Protein AF-R4I3W2-F1 (afdb_monomer)

Sequence (274 aa):
PGVWEYLRVNLHALVVEELQPAEFLHFKEELVDGVKNGDFTLELDFEPFNAAFPRPTLHKYIGDGVEFLNRHLSAKLFHDKESLLPLLKFLRLHSHEGKTLMLNEKIQNLNSLQHILRKAEEFLGDLKPETPYEDFEARFEEIGLERGWGDNAERVLDMIRLLLDLLEAPDPCTLENFLGRVPMVFNVVILSPHGYFAQDNVLGYPDTGGQVVYILDQVRALETEMLQRIKQQGLNFTPRILILTRLLPDAVGTTCGERLERVDGSEYCDILRV

Foldseek 3Di:
DPDDWDWDADPPVRDIDTDDPVRNVVVVCCVPPNDDPPVPDDDDDCVVVCVVDDDDPDPVCVVVVLLVVLQVLLVVLQVDVVSCVVVVVCQAPDDDPPHRAFFHPVDDDPVLLLVLLVVLLVVLVPDDFAAACVVCQVVCVVSGTHFQQFGGSNSNNVLSVLVNCSSPRGDSVSVCVNVVLRLDAFEAEAEDADAQQADDDGDPPVVHHPVSVVVLVVVLVVLVVNVVSCVGRSHDHHGAYEYEYAQDCPPPPGCSNPQWADRPNDDHYIYGHD

pLDDT: mean 94.46, std 5.23, range [63.47, 98.81]

Organism: Rorippa amphibia (NCBI:txid65951)

InterPro domains:
  IPR000368 Sucrose synthase, first GT-B domain [PF00862] (174-274)
  IPR012820 Sucrose synthase, plant/cyanobacteria [PTHR45839] (1-274)
  IPR056735 Sucrose synthase, N-terminal [PF24861] (1-29)
  IPR056736 Sucrose synthase, EPBD domain [PF24862] (65-151)

Secondary structure (DSSP, 8-state):
-----EEEEETTTTEEEEE-HHHHHHHHHHHHH-S---TTPPP---TGGGTTSPPP-SGGGSS-HHHHHHHHHHHHHHH-GGGGHHHHHHHHH-EETTEE-SB-TT--SHHHHHHHHHHHHHHHHTS-TT-BGGGTHHHHHHHTB-S-S-SBHHHHHHHHHHHHHHHHS--HHHHHHHHHHS---SEEEEE--SS---SSS-TTSTT-SHHHHHHHHHHHHHHHHHHHHHHHTT--PPPEEEEEE---TT-TTSSTT-SEEEPTT-SSEEEEE-

Solvent-accessible surface area (backbone atoms only — not comparable to full-atom values): 15891 Å² total; per-residue (Å²): 133,97,78,86,84,47,72,49,72,42,90,87,78,73,45,78,43,85,42,55,73,67,59,54,49,50,56,56,46,38,72,76,71,42,95,67,95,56,98,78,63,88,79,90,78,65,66,79,81,47,66,90,51,90,77,83,86,56,75,88,42,73,92,39,54,64,63,56,48,32,45,53,49,19,54,49,43,58,77,31,76,72,61,44,50,61,55,55,50,50,40,40,71,32,61,58,96,89,41,67,23,45,26,38,87,78,53,83,48,70,69,54,44,54,53,45,46,53,56,49,46,60,57,45,69,75,50,59,54,80,42,48,40,81,85,50,40,70,65,33,50,74,70,24,38,44,57,42,49,18,34,24,36,46,47,29,42,53,48,45,48,38,52,51,42,51,75,74,63,33,41,39,67,50,50,50,55,45,62,74,58,50,84,75,78,48,74,45,80,45,85,49,59,68,46,55,68,56,95,54,86,26,84,79,43,78,77,21,50,68,68,55,56,49,50,59,54,46,53,46,55,50,50,54,52,40,54,50,52,36,44,53,17,51,44,88,75,80,56,39,36,36,39,37,27,51,51,34,79,84,46,79,84,45,61,30,47,48,51,69,44,76,42,86,91,49,93,46,38,31,40,37,33,92

Mean predicted aligned error: 5.34 Å

Nearest PDB structures (foldseek):
  3s27-assembly1_D  TM=9.930E-01  e=6.716E-44  Arabidopsis thaliana
  3s29-assembly1_B  TM=9.926E-01  e=7.140E-44  Arabidopsis thaliana
  4rbn-assembly1_B  TM=9.577E-01  e=2.777E-28  Nitrosomonas europaea

Structure (mmCIF, N/CA/C/O backbone):
data_AF-R4I3W2-F1
#
_entry.id   AF-R4I3W2-F1
#
loop_
_atom_site.group_PDB
_atom_site.id
_atom_site.type_symbol
_atom_site.label_atom_id
_atom_site.label_alt_id
_atom_site.label_comp_id
_atom_site.label_asym_id
_atom_site.label_entity_id
_atom_site.label_seq_id
_atom_site.pdbx_PDB_ins_code
_atom_site.Cartn_x
_atom_site.Cartn_y
_atom_site.Cartn_z
_atom_site.occupancy
_atom_site.B_iso_or_equiv
_atom_site.auth_seq_id
_atom_site.auth_comp_id
_atom_site.auth_asym_id
_atom_site.auth_atom_id
_atom_site.pdbx_PDB_model_num
ATOM 1 N N . PRO A 1 1 ? 25.596 10.521 -7.389 1.00 89.06 1 PRO A N 1
ATOM 2 C CA . PRO A 1 1 ? 24.610 9.694 -8.129 1.00 89.06 1 PRO A CA 1
ATOM 3 C C . PRO A 1 1 ? 23.364 10.526 -8.450 1.00 89.06 1 PRO A C 1
ATOM 5 O O . PRO A 1 1 ? 22.962 11.298 -7.586 1.00 89.06 1 PRO A O 1
ATOM 8 N N . GLY A 1 2 ? 22.796 10.415 -9.655 1.00 91.56 2 GLY A N 1
ATOM 9 C CA . GLY A 1 2 ? 21.588 11.166 -10.045 1.00 91.56 2 GLY A CA 1
ATOM 10 C C . GLY A 1 2 ? 21.812 12.595 -10.567 1.00 91.56 2 GLY A C 1
ATOM 11 O O . GLY A 1 2 ? 20.838 13.273 -10.863 1.00 91.56 2 GLY A O 1
ATOM 12 N N . VAL A 1 3 ? 23.064 13.039 -10.710 1.00 95.44 3 VAL A N 1
ATOM 13 C CA . VAL A 1 3 ? 23.437 14.302 -11.372 1.00 95.44 3 VAL A CA 1
ATOM 14 C C . VAL A 1 3 ? 24.245 13.943 -12.612 1.00 95.44 3 VAL A C 1
ATOM 16 O O . VAL A 1 3 ? 25.176 13.141 -12.508 1.00 95.44 3 VAL A O 1
ATOM 19 N N . TRP A 1 4 ? 23.865 14.500 -13.759 1.00 96.88 4 TRP A N 1
ATOM 20 C CA . TRP A 1 4 ? 24.463 14.214 -15.060 1.00 96.88 4 TRP A CA 1
ATOM 21 C C . TRP A 1 4 ? 24.787 15.523 -15.769 1.00 96.88 4 TRP A C 1
ATOM 23 O O . TRP A 1 4 ? 23.948 16.417 -15.813 1.00 96.88 4 TRP A O 1
ATOM 33 N N . GLU A 1 5 ? 25.984 15.595 -16.338 1.00 96.81 5 GLU A N 1
ATOM 34 C CA . GLU A 1 5 ? 26.433 16.673 -17.217 1.00 96.81 5 GLU A CA 1
ATOM 35 C C . GLU A 1 5 ? 26.887 16.025 -18.527 1.00 96.81 5 GLU A C 1
ATOM 37 O O . GLU A 1 5 ? 27.593 15.009 -18.510 1.00 96.81 5 GLU A O 1
ATOM 42 N N . TYR A 1 6 ? 26.458 16.578 -19.659 1.00 97.31 6 TYR A N 1
ATOM 43 C CA . TYR A 1 6 ? 26.779 16.052 -20.982 1.00 97.31 6 TYR A CA 1
ATOM 44 C C . TYR A 1 6 ? 27.675 17.050 -21.706 1.00 97.31 6 TYR A C 1
ATOM 46 O O . TYR A 1 6 ? 27.406 18.247 -21.716 1.00 97.31 6 TYR A O 1
ATOM 54 N N . LEU A 1 7 ? 28.770 16.564 -22.288 1.00 96.44 7 LEU A N 1
ATOM 55 C CA . LEU A 1 7 ? 29.802 17.411 -22.882 1.00 96.44 7 LEU A CA 1
ATOM 56 C C . LEU A 1 7 ? 30.220 16.854 -24.243 1.00 96.44 7 LEU A C 1
ATOM 58 O O . LEU A 1 7 ? 30.396 15.643 -24.402 1.00 96.44 7 LEU A O 1
ATOM 62 N N . ARG A 1 8 ? 30.458 17.747 -25.204 1.00 94.44 8 ARG A N 1
ATOM 63 C CA . ARG A 1 8 ? 31.135 17.455 -26.470 1.00 94.44 8 ARG A CA 1
ATOM 64 C C . ARG A 1 8 ? 32.550 18.006 -26.424 1.00 94.44 8 ARG A C 1
ATOM 66 O O . ARG A 1 8 ? 32.755 19.176 -26.123 1.00 94.44 8 ARG A O 1
ATOM 73 N N . VAL A 1 9 ? 33.529 17.169 -26.762 1.00 94.38 9 VAL A N 1
ATOM 74 C CA . VAL A 1 9 ? 34.944 17.564 -26.799 1.00 94.38 9 VAL A CA 1
ATOM 75 C C . VAL A 1 9 ? 35.481 17.418 -28.216 1.00 94.38 9 VAL A C 1
ATOM 77 O O . VAL A 1 9 ? 35.510 16.320 -28.772 1.00 94.38 9 VAL A O 1
ATOM 80 N N . ASN A 1 10 ? 35.946 18.521 -28.803 1.00 91.06 10 ASN A N 1
ATOM 81 C CA . ASN A 1 10 ? 36.638 18.495 -30.087 1.00 91.06 10 ASN A CA 1
ATOM 82 C C . ASN A 1 10 ? 38.129 18.185 -29.882 1.00 91.06 10 ASN A C 1
ATOM 84 O O . ASN A 1 10 ? 38.874 19.005 -29.344 1.00 91.06 10 ASN A O 1
ATOM 88 N N . LEU A 1 11 ? 38.579 17.023 -30.362 1.00 87.00 11 LEU A N 1
ATOM 89 C CA . LEU A 1 11 ? 39.945 16.522 -30.149 1.00 87.00 11 LEU A CA 1
ATOM 90 C C . LEU A 1 11 ? 41.046 17.358 -30.821 1.00 87.00 11 LEU A C 1
ATOM 92 O O . LEU A 1 11 ? 42.183 17.340 -30.360 1.00 87.00 11 LEU A O 1
ATOM 96 N N . HIS A 1 12 ? 40.731 18.079 -31.899 1.00 87.62 12 HIS A N 1
ATOM 97 C CA . HIS A 1 12 ? 41.722 18.837 -32.671 1.00 87.62 12 HIS A CA 1
ATOM 98 C C . HIS A 1 12 ? 41.787 20.301 -32.235 1.00 87.62 12 HIS A C 1
ATOM 100 O O . HIS A 1 12 ? 42.861 20.895 -32.215 1.00 87.62 12 HIS A O 1
ATOM 106 N N . ALA A 1 13 ? 40.634 20.877 -31.888 1.00 87.75 13 ALA A N 1
ATOM 107 C CA . ALA A 1 13 ? 40.519 22.273 -31.479 1.00 87.75 13 ALA A CA 1
ATOM 108 C C . ALA A 1 13 ? 40.616 22.476 -29.955 1.00 87.75 13 ALA A C 1
ATOM 110 O O . ALA A 1 13 ? 40.721 23.616 -29.515 1.00 87.75 13 ALA A O 1
ATOM 111 N N . LEU A 1 14 ? 40.578 21.396 -29.158 1.00 85.38 14 LEU A N 1
ATOM 112 C CA . LEU A 1 14 ? 40.539 21.430 -27.686 1.00 85.38 14 LEU A CA 1
ATOM 113 C C . LEU A 1 14 ? 39.397 22.305 -27.139 1.00 85.38 14 LEU A C 1
ATOM 115 O O . LEU A 1 14 ? 39.548 23.000 -26.136 1.00 85.38 14 LEU A O 1
ATOM 119 N N . VAL A 1 15 ? 38.246 22.264 -27.813 1.00 92.44 15 VAL A N 1
ATOM 120 C CA . VAL A 1 15 ? 37.028 22.978 -27.410 1.00 92.44 15 VAL A CA 1
ATOM 121 C C . VAL A 1 15 ? 36.102 22.012 -26.683 1.00 92.44 15 VAL A C 1
ATOM 123 O O . VAL A 1 15 ? 35.920 20.876 -27.130 1.00 92.44 15 VAL A O 1
ATOM 126 N N . VAL A 1 16 ? 35.530 22.478 -25.574 1.00 92.44 16 VAL A N 1
ATOM 127 C CA . VAL A 1 16 ? 34.529 21.761 -24.781 1.00 92.44 16 VAL A CA 1
ATOM 128 C C . VAL A 1 16 ? 33.226 22.545 -24.836 1.00 92.44 16 VAL A C 1
ATOM 130 O O . VAL A 1 16 ? 33.216 23.744 -24.569 1.00 92.44 16 VAL A O 1
ATOM 133 N N . GLU A 1 17 ? 32.145 21.859 -25.179 1.00 94.38 17 GLU A N 1
ATOM 134 C CA . GLU A 1 17 ? 30.794 22.412 -25.238 1.00 94.38 17 GLU A CA 1
ATOM 135 C C . GLU A 1 17 ? 29.886 21.597 -24.321 1.00 94.38 17 GLU A C 1
ATOM 137 O O . GLU A 1 17 ? 29.914 20.365 -24.354 1.00 94.38 17 GLU A O 1
ATOM 142 N N . GLU A 1 18 ? 29.096 22.281 -23.500 1.00 95.75 18 GLU A N 1
ATOM 143 C CA . GLU A 1 18 ? 28.025 21.657 -22.727 1.00 95.75 18 GLU A CA 1
ATOM 144 C C . GLU A 1 18 ? 26.841 21.354 -23.637 1.00 95.75 18 GLU A C 1
ATOM 146 O O . GLU A 1 18 ? 26.458 22.182 -24.462 1.00 95.75 18 GLU A O 1
ATOM 151 N N . LEU A 1 19 ? 26.302 20.147 -23.496 1.00 96.06 19 LEU A N 1
ATOM 152 C CA . LEU A 1 19 ? 25.163 19.661 -24.254 1.00 96.06 19 LEU A CA 1
ATOM 153 C C . LEU A 1 19 ? 23.952 19.508 -23.343 1.00 96.06 19 LEU A C 1
ATOM 155 O O . LEU A 1 19 ? 24.052 19.032 -22.210 1.00 96.06 19 LEU A O 1
ATOM 159 N N . GLN A 1 20 ? 22.783 19.810 -23.891 1.00 96.31 20 GLN A N 1
ATOM 160 C CA . GLN A 1 20 ? 21.524 19.363 -23.318 1.00 96.31 20 GLN A CA 1
ATOM 161 C C . GLN A 1 20 ? 21.371 17.838 -23.473 1.00 96.31 20 GLN A C 1
ATOM 163 O O . GLN A 1 20 ? 21.939 17.245 -24.398 1.00 96.31 20 GLN A O 1
ATOM 168 N N . PRO A 1 21 ? 20.569 17.173 -22.616 1.00 96.38 21 PRO A N 1
ATOM 169 C CA . PRO A 1 21 ? 20.332 15.733 -22.726 1.00 96.38 21 PRO A CA 1
ATOM 170 C C . PRO A 1 21 ? 19.846 15.304 -24.119 1.00 96.38 21 PRO A C 1
ATOM 172 O O . PRO A 1 21 ? 20.326 14.302 -24.645 1.00 96.38 21 PRO A O 1
ATOM 175 N N . ALA A 1 22 ? 18.952 16.085 -24.738 1.00 94.69 22 ALA A N 1
ATOM 176 C CA . ALA A 1 22 ? 18.442 15.826 -26.086 1.00 94.69 22 ALA A CA 1
ATOM 177 C C . ALA A 1 22 ? 19.552 15.877 -27.152 1.00 94.69 22 ALA A C 1
ATOM 179 O O . ALA A 1 22 ? 19.670 14.966 -27.965 1.00 94.69 22 ALA A O 1
ATOM 180 N N . GLU A 1 23 ? 20.438 16.876 -27.097 1.00 93.94 23 GLU A N 1
ATOM 181 C CA . GLU A 1 23 ? 21.568 17.012 -28.031 1.00 93.94 23 GLU A CA 1
ATOM 182 C C . GLU A 1 23 ? 22.568 15.855 -27.890 1.00 93.94 23 GLU A C 1
ATOM 184 O O . GLU A 1 23 ? 23.098 15.340 -28.877 1.00 93.94 23 GLU A O 1
ATOM 189 N N . PHE A 1 24 ? 22.813 15.409 -26.656 1.00 95.75 24 PHE A N 1
ATOM 190 C CA . PHE A 1 24 ? 23.660 14.249 -26.395 1.00 95.75 24 PHE A CA 1
ATOM 191 C C . PHE A 1 24 ? 23.048 12.943 -26.924 1.00 95.75 24 PHE A C 1
ATOM 193 O O . PHE A 1 24 ? 23.771 12.094 -27.454 1.00 95.75 24 PHE A O 1
ATOM 200 N N . LEU A 1 25 ? 21.731 12.761 -26.785 1.00 94.56 25 LEU A N 1
ATOM 201 C CA . LEU A 1 25 ? 21.024 11.604 -27.340 1.00 94.56 25 LEU A CA 1
ATOM 202 C C . LEU A 1 25 ? 21.020 11.631 -28.869 1.00 94.56 25 LEU A C 1
ATOM 204 O O . LEU A 1 25 ? 21.322 10.606 -29.476 1.00 94.56 25 LEU A O 1
ATOM 208 N N . HIS A 1 26 ? 20.824 12.801 -29.476 1.00 92.25 26 HIS A N 1
ATOM 209 C CA . HIS A 1 26 ? 20.914 12.974 -30.922 1.00 92.25 26 HIS A CA 1
ATOM 210 C C . HIS A 1 26 ? 22.269 12.509 -31.476 1.00 92.25 26 HIS A C 1
ATOM 212 O O . HIS A 1 26 ? 22.340 11.751 -32.441 1.00 92.25 26 HIS A O 1
ATOM 218 N N . PHE A 1 27 ? 23.367 12.852 -30.796 1.00 91.56 27 PHE A N 1
ATOM 219 C CA . PHE A 1 27 ? 24.698 12.371 -31.175 1.00 91.56 27 PHE A CA 1
ATOM 220 C C . PHE A 1 27 ? 24.832 10.834 -31.113 1.00 91.56 27 PHE A C 1
ATOM 222 O O . PHE A 1 27 ? 25.535 10.226 -31.923 1.00 91.56 27 PHE A O 1
ATOM 229 N N . LYS A 1 28 ? 24.161 10.173 -30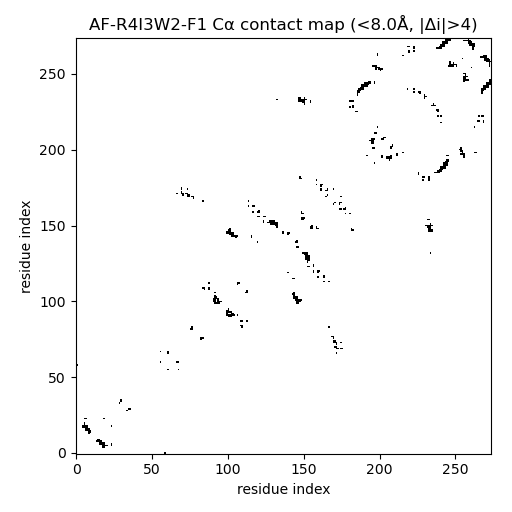.158 1.00 93.69 28 LYS A N 1
ATOM 230 C CA . LYS A 1 28 ? 24.127 8.701 -30.082 1.00 93.69 28 LYS A CA 1
ATOM 231 C C . LYS A 1 28 ? 23.306 8.073 -31.206 1.00 93.69 28 LYS A C 1
ATOM 233 O O . LYS A 1 28 ? 23.659 6.985 -31.657 1.00 93.69 28 LYS A O 1
ATOM 238 N N . GLU A 1 29 ? 22.234 8.727 -31.634 1.00 92.62 29 GLU A N 1
ATOM 239 C CA . GLU A 1 29 ? 21.399 8.284 -32.754 1.00 92.62 29 GLU A CA 1
ATOM 240 C C . GLU A 1 29 ? 22.187 8.340 -34.066 1.00 92.62 29 GLU A C 1
ATOM 242 O O . GLU A 1 29 ? 22.258 7.337 -34.779 1.00 92.62 29 GLU A O 1
ATOM 247 N N . GLU A 1 30 ? 22.879 9.454 -34.329 1.00 91.38 30 GLU A N 1
ATOM 248 C CA . GLU A 1 30 ? 23.729 9.622 -35.517 1.00 91.38 30 GLU A CA 1
ATOM 249 C C . GLU A 1 30 ? 24.798 8.526 -35.644 1.00 91.38 30 GLU A C 1
ATOM 251 O O . GLU A 1 30 ? 25.118 8.088 -36.751 1.00 91.38 30 GLU A O 1
ATOM 256 N N . LEU A 1 31 ? 25.339 8.045 -34.519 1.00 93.00 31 LEU A N 1
ATOM 257 C CA . LEU A 1 31 ? 26.348 6.983 -34.499 1.00 93.00 31 LEU A CA 1
ATOM 258 C C . LEU A 1 31 ? 25.819 5.642 -35.036 1.00 93.00 31 LEU A C 1
ATOM 260 O O . LEU A 1 31 ? 26.589 4.866 -35.603 1.00 93.00 31 LEU A O 1
ATOM 264 N N . VAL A 1 32 ? 24.533 5.347 -34.833 1.00 93.75 32 VAL A N 1
ATOM 265 C CA . VAL A 1 32 ? 23.911 4.070 -35.220 1.00 93.75 32 VAL A CA 1
ATOM 266 C C . VAL A 1 32 ? 23.217 4.185 -36.574 1.00 93.75 32 VAL A C 1
ATOM 268 O O . VAL A 1 32 ? 23.403 3.334 -37.444 1.00 93.75 32 VAL A O 1
ATOM 271 N N . ASP A 1 33 ? 22.417 5.233 -36.747 1.00 89.31 33 ASP A N 1
ATOM 272 C CA . ASP A 1 33 ? 21.504 5.403 -37.876 1.00 89.31 33 ASP A CA 1
ATOM 273 C C . ASP A 1 33 ? 22.056 6.304 -38.990 1.00 89.31 33 ASP A C 1
ATOM 275 O O . ASP A 1 33 ? 21.469 6.360 -40.078 1.00 89.31 33 ASP A O 1
ATOM 279 N N . GLY A 1 34 ? 23.181 6.986 -38.745 1.00 87.12 34 GLY A N 1
ATOM 280 C CA . GLY A 1 34 ? 23.656 8.085 -39.579 1.00 87.12 34 GLY A CA 1
ATOM 281 C C . GLY A 1 34 ? 22.745 9.311 -39.472 1.00 87.12 34 GLY A C 1
ATOM 282 O O . GLY A 1 34 ? 21.907 9.417 -38.581 1.00 87.12 34 GLY A O 1
ATOM 283 N N . VAL A 1 35 ? 22.880 10.247 -40.412 1.00 78.81 35 VAL A N 1
ATOM 284 C CA . VAL A 1 35 ? 22.003 11.424 -40.464 1.00 78.81 35 VAL A CA 1
ATOM 285 C C . VAL A 1 35 ? 20.672 11.021 -41.102 1.00 78.81 35 VAL A C 1
ATOM 287 O O . VAL A 1 35 ? 20.589 10.830 -42.319 1.00 78.81 35 VAL A O 1
ATOM 290 N N . LYS A 1 36 ? 19.622 10.881 -40.291 1.00 63.47 36 LYS A N 1
ATOM 291 C CA . LYS A 1 36 ? 18.238 10.721 -40.757 1.00 63.47 36 LYS A CA 1
ATOM 292 C C . LYS A 1 36 ? 17.444 11.988 -40.442 1.00 63.47 36 LYS A C 1
ATOM 294 O O . LYS A 1 36 ? 17.470 12.467 -39.317 1.00 63.47 36 LYS A O 1
ATOM 299 N N . ASN A 1 37 ? 16.693 12.498 -41.422 1.00 64.44 37 ASN A N 1
ATOM 300 C CA . ASN A 1 37 ? 15.764 13.613 -41.216 1.00 64.44 37 ASN A CA 1
ATOM 301 C C . ASN A 1 37 ? 14.505 13.106 -40.506 1.00 64.44 37 ASN A C 1
ATOM 303 O O . ASN A 1 37 ? 13.591 12.575 -41.141 1.00 64.44 37 ASN A O 1
ATOM 307 N N . GLY A 1 38 ? 14.491 13.259 -39.188 1.00 68.00 38 GLY A N 1
ATOM 308 C CA . GLY A 1 38 ? 13.369 12.955 -38.314 1.00 68.00 38 GLY A CA 1
ATOM 309 C C . GLY A 1 38 ? 12.970 14.171 -37.488 1.00 68.00 38 GLY A C 1
ATOM 310 O O . GLY A 1 38 ? 12.895 14.053 -36.277 1.00 68.00 38 GLY A O 1
ATOM 311 N N . ASP A 1 39 ? 12.700 15.319 -38.119 1.00 76.75 39 ASP A N 1
ATOM 312 C CA . ASP A 1 39 ? 12.444 16.607 -37.435 1.00 76.75 39 ASP A CA 1
ATOM 313 C C . ASP A 1 39 ? 11.322 16.570 -36.369 1.00 76.75 39 ASP A C 1
ATOM 315 O O . ASP A 1 39 ? 11.193 17.494 -35.572 1.00 76.75 39 ASP A O 1
ATOM 319 N N . PHE A 1 40 ? 10.499 15.513 -36.349 1.00 87.56 40 PHE A N 1
ATOM 320 C CA . PHE A 1 40 ? 9.397 15.309 -35.403 1.00 87.56 40 PHE A CA 1
ATOM 321 C C . PHE A 1 40 ? 9.393 13.902 -34.782 1.00 87.56 40 PHE A C 1
ATOM 323 O O . PHE A 1 40 ? 8.328 13.327 -34.538 1.00 87.56 40 PHE A O 1
ATOM 330 N N . THR A 1 41 ? 10.565 13.303 -34.561 1.00 91.50 41 THR A N 1
ATOM 331 C CA . THR A 1 41 ? 10.664 12.095 -33.730 1.00 91.50 41 THR A CA 1
ATOM 332 C C . THR A 1 41 ? 10.172 12.386 -32.314 1.00 91.50 41 THR A C 1
ATOM 334 O O . THR A 1 41 ? 10.400 13.463 -31.771 1.00 91.50 41 THR A O 1
ATOM 337 N N . LEU A 1 42 ? 9.446 11.436 -31.721 1.00 94.56 42 LEU A N 1
ATOM 338 C CA . LEU A 1 42 ? 8.849 11.617 -30.400 1.00 94.56 42 LEU A CA 1
ATOM 339 C C . LEU A 1 42 ? 9.929 11.714 -29.317 1.00 94.56 42 LEU A C 1
ATOM 341 O O . LEU A 1 42 ? 10.649 10.746 -29.081 1.00 94.56 42 LEU A O 1
ATOM 345 N N . GLU A 1 43 ? 9.939 12.827 -28.590 1.00 95.38 43 GLU A N 1
ATOM 346 C CA . GLU A 1 43 ? 10.683 12.975 -27.341 1.00 95.38 43 GLU A CA 1
ATOM 347 C C . GLU A 1 43 ? 9.761 12.734 -26.142 1.00 95.38 43 GLU A C 1
ATOM 349 O O . GLU A 1 43 ? 8.663 13.289 -26.044 1.00 95.38 43 GLU A O 1
ATOM 354 N N . LEU A 1 44 ? 10.204 11.877 -25.223 1.00 96.94 44 LEU A N 1
ATOM 355 C CA . LEU A 1 44 ? 9.487 11.584 -23.987 1.00 96.94 44 LEU A CA 1
ATOM 356 C C . LEU A 1 44 ? 10.095 12.384 -22.835 1.00 96.94 44 LEU A C 1
ATOM 358 O O . LEU A 1 44 ? 11.126 11.995 -22.288 1.00 96.94 44 LEU A O 1
ATOM 362 N N . ASP A 1 45 ? 9.416 13.461 -22.439 1.00 95.69 45 ASP A N 1
ATOM 363 C CA . ASP A 1 45 ? 9.790 14.281 -21.287 1.00 95.69 45 ASP A CA 1
ATOM 364 C C . ASP A 1 45 ? 8.737 14.197 -20.167 1.00 95.69 45 ASP A C 1
ATOM 366 O O . ASP A 1 45 ? 7.605 14.667 -20.293 1.00 95.69 45 ASP A O 1
ATOM 370 N N . PHE A 1 46 ? 9.129 13.590 -19.045 1.00 95.19 46 PHE A N 1
ATOM 371 C CA . PHE A 1 46 ? 8.306 13.475 -17.838 1.00 95.19 46 PHE A CA 1
ATOM 372 C C . PHE A 1 46 ? 8.610 14.557 -16.793 1.00 95.19 46 PHE A C 1
ATOM 374 O O . PHE A 1 46 ? 7.944 14.613 -15.755 1.00 95.19 46 PHE A O 1
ATOM 381 N N . GLU A 1 47 ? 9.612 15.408 -17.007 1.00 93.31 47 GLU A N 1
ATOM 382 C CA . GLU A 1 47 ? 9.986 16.454 -16.065 1.00 93.31 47 GLU A CA 1
ATOM 383 C C . GLU A 1 47 ? 8.845 17.430 -15.731 1.00 93.31 47 GLU A C 1
ATOM 385 O O . GLU A 1 47 ? 8.550 17.572 -14.533 1.00 93.31 47 GLU A O 1
ATOM 390 N N . PRO A 1 48 ? 8.135 18.028 -16.711 1.00 94.38 48 PRO A N 1
ATOM 391 C CA . PRO A 1 48 ? 7.091 19.014 -16.426 1.00 94.38 48 PRO A CA 1
ATOM 392 C C . PRO A 1 48 ? 5.887 18.415 -15.689 1.00 94.38 48 PRO A C 1
ATOM 394 O O . PRO A 1 48 ? 5.242 19.096 -14.891 1.00 94.38 48 PRO A O 1
ATOM 397 N N . PHE A 1 49 ? 5.607 17.124 -15.883 1.00 92.25 49 PHE A N 1
ATOM 398 C CA . PHE A 1 49 ? 4.486 16.432 -15.240 1.00 92.25 49 PHE A CA 1
ATOM 399 C C . PHE A 1 49 ? 4.706 16.188 -13.740 1.00 92.25 49 PHE A C 1
ATOM 401 O O . PHE A 1 49 ? 3.747 15.996 -12.996 1.00 92.25 49 PHE A O 1
ATOM 408 N N . ASN A 1 50 ? 5.958 16.236 -13.279 1.00 89.00 50 ASN A N 1
ATOM 409 C CA . ASN A 1 50 ? 6.330 15.979 -11.888 1.00 89.00 50 ASN A CA 1
ATOM 410 C C . ASN A 1 50 ? 6.598 17.262 -11.080 1.00 89.00 50 ASN A C 1
ATOM 412 O O . ASN A 1 50 ? 6.961 17.178 -9.910 1.00 89.00 50 ASN A O 1
ATOM 416 N N . ALA A 1 51 ? 6.416 18.448 -11.673 1.00 84.81 51 ALA A N 1
ATOM 417 C CA . ALA A 1 51 ? 6.726 19.733 -11.038 1.00 84.81 51 ALA A CA 1
ATOM 418 C C . ALA A 1 51 ? 5.851 20.055 -9.809 1.00 84.81 51 ALA A C 1
ATOM 420 O O . ALA A 1 51 ? 6.234 20.869 -8.970 1.00 84.81 51 ALA A O 1
ATOM 421 N N . ALA A 1 52 ? 4.688 19.408 -9.682 1.00 80.12 52 ALA A N 1
ATOM 422 C CA . ALA A 1 52 ? 3.796 19.571 -8.535 1.00 80.12 52 ALA A CA 1
ATOM 423 C C . ALA A 1 52 ? 4.372 18.997 -7.226 1.00 80.12 52 ALA A C 1
ATOM 425 O O . ALA A 1 52 ? 3.917 19.375 -6.146 1.00 80.12 52 ALA A O 1
ATOM 426 N N . PHE A 1 53 ? 5.363 18.102 -7.312 1.00 78.69 53 PHE A N 1
ATOM 427 C CA . PHE A 1 53 ? 6.008 17.492 -6.155 1.00 78.69 53 PHE A CA 1
ATOM 428 C C . PHE A 1 53 ? 7.441 18.014 -6.011 1.00 78.69 53 PHE A C 1
ATOM 430 O O . PHE A 1 53 ? 8.213 17.967 -6.973 1.00 78.69 53 PHE A O 1
ATOM 437 N N . PRO A 1 54 ? 7.842 18.493 -4.820 1.00 85.81 54 PRO A N 1
ATOM 438 C CA . PRO A 1 54 ? 9.225 18.884 -4.606 1.00 85.81 54 PRO A CA 1
ATOM 439 C C . PRO A 1 54 ? 10.143 17.668 -4.758 1.00 85.81 54 PRO A C 1
ATOM 441 O O . PRO A 1 54 ? 9.823 16.574 -4.294 1.00 85.81 54 PRO A O 1
ATOM 444 N N . ARG A 1 55 ? 11.302 17.857 -5.396 1.00 87.75 55 ARG A N 1
ATOM 445 C CA . ARG A 1 55 ? 12.298 16.795 -5.576 1.00 87.75 55 ARG A CA 1
ATOM 446 C C . ARG A 1 55 ? 13.397 16.910 -4.519 1.00 87.75 55 ARG A C 1
ATOM 448 O O . ARG A 1 55 ? 14.005 17.978 -4.405 1.00 87.75 55 ARG A O 1
ATOM 455 N N . PRO A 1 56 ? 13.689 15.848 -3.751 1.00 91.75 56 PRO A N 1
ATOM 456 C CA . PRO A 1 56 ? 14.819 15.868 -2.839 1.00 91.75 56 PRO A CA 1
ATOM 457 C C . PRO A 1 56 ? 16.139 15.896 -3.619 1.00 91.75 56 PRO A C 1
ATOM 459 O O . PRO A 1 56 ? 16.346 15.108 -4.535 1.00 91.75 56 PRO A O 1
ATOM 462 N N . THR A 1 57 ? 17.060 16.772 -3.218 1.00 91.00 57 THR A N 1
ATOM 463 C CA . THR A 1 57 ? 18.414 16.860 -3.801 1.00 91.00 57 THR A CA 1
ATOM 464 C C . THR A 1 57 ? 19.477 16.157 -2.954 1.00 91.00 57 THR A C 1
ATOM 466 O O . THR A 1 57 ? 20.605 15.955 -3.399 1.00 91.00 57 THR A O 1
ATOM 469 N N . LEU A 1 58 ? 19.139 15.772 -1.719 1.00 92.12 58 LEU A N 1
ATOM 470 C CA . LEU A 1 58 ? 20.061 15.095 -0.810 1.00 92.12 58 LEU A CA 1
ATOM 471 C C . LEU A 1 58 ? 20.067 13.585 -1.061 1.00 92.12 58 LEU A C 1
ATOM 473 O O . LEU A 1 58 ? 19.015 12.950 -1.078 1.00 92.12 58 LEU A O 1
ATOM 477 N N . HIS A 1 59 ? 21.268 13.005 -1.133 1.00 92.56 59 HIS A N 1
ATOM 478 C CA . HIS A 1 59 ? 21.485 11.572 -1.368 1.00 92.56 59 HIS A CA 1
ATOM 479 C C . HIS A 1 59 ? 20.696 10.659 -0.417 1.00 92.56 59 HIS A C 1
ATOM 481 O O . HIS A 1 59 ? 20.228 9.606 -0.830 1.00 92.56 59 HIS A O 1
ATOM 487 N N . LYS A 1 60 ? 20.524 11.067 0.846 1.00 93.12 60 LYS A N 1
ATOM 488 C CA . LYS A 1 60 ? 19.817 10.287 1.875 1.00 93.12 60 LYS A CA 1
ATOM 489 C C . LYS A 1 60 ? 18.332 10.022 1.589 1.00 93.12 60 LYS A C 1
ATOM 491 O O . LYS A 1 60 ? 17.713 9.329 2.368 1.00 93.12 60 LYS A O 1
ATOM 496 N N . TYR A 1 61 ? 17.756 10.635 0.555 1.00 92.75 61 TYR A N 1
ATOM 497 C CA . TYR A 1 61 ? 16.364 10.405 0.163 1.00 92.75 61 TYR A CA 1
ATOM 498 C C . TYR A 1 61 ? 16.234 9.518 -1.083 1.00 92.75 61 TYR A C 1
ATOM 500 O O . TYR A 1 61 ? 15.122 9.257 -1.539 1.00 92.75 61 TYR A O 1
ATOM 508 N N . ILE A 1 62 ? 17.348 9.061 -1.667 1.00 93.44 62 ILE A N 1
ATOM 509 C CA . ILE A 1 62 ? 17.318 8.112 -2.784 1.00 93.44 62 ILE A CA 1
ATOM 510 C C . ILE A 1 62 ? 16.925 6.743 -2.222 1.00 93.44 62 ILE A C 1
ATOM 512 O O . ILE A 1 62 ? 17.711 6.121 -1.520 1.00 93.44 62 ILE A O 1
ATOM 516 N N . GLY A 1 63 ? 15.715 6.283 -2.546 1.00 93.44 63 GLY A N 1
ATOM 517 C CA . GLY A 1 63 ? 15.124 5.061 -1.984 1.00 93.44 63 GLY A CA 1
ATOM 518 C C . GLY A 1 63 ? 14.187 5.316 -0.797 1.00 93.44 63 GLY A C 1
ATOM 519 O O . GLY A 1 63 ? 13.278 4.525 -0.577 1.00 93.44 63 GLY A O 1
ATOM 520 N N . ASP A 1 64 ? 14.310 6.470 -0.134 1.00 93.31 64 ASP A N 1
ATOM 521 C CA . ASP A 1 64 ? 13.550 6.846 1.072 1.00 93.31 64 ASP A CA 1
ATOM 522 C C . ASP A 1 64 ? 12.492 7.933 0.785 1.00 93.31 64 ASP A C 1
ATOM 524 O O . ASP A 1 64 ? 12.297 8.895 1.534 1.00 93.31 64 ASP A O 1
ATOM 528 N N . GLY A 1 65 ? 11.797 7.809 -0.350 1.00 92.25 65 GLY A N 1
ATOM 529 C CA . GLY A 1 65 ? 10.847 8.822 -0.828 1.00 92.25 65 GLY A CA 1
ATOM 530 C C . GLY A 1 65 ? 9.656 9.060 0.108 1.00 92.25 65 GLY A C 1
ATOM 531 O O . GLY A 1 65 ? 9.163 10.186 0.192 1.00 92.25 65 GLY A O 1
ATOM 532 N N . VAL A 1 66 ? 9.223 8.031 0.847 1.00 92.75 66 VAL A N 1
ATOM 533 C CA . VAL A 1 66 ? 8.125 8.141 1.822 1.00 92.75 66 VAL A CA 1
ATOM 534 C C . VAL A 1 66 ? 8.487 9.071 2.980 1.00 92.75 66 VAL A C 1
ATOM 536 O O . VAL A 1 66 ? 7.671 9.902 3.367 1.00 92.75 66 VAL A O 1
ATOM 539 N N . GLU A 1 67 ? 9.734 9.037 3.460 1.00 91.94 67 GLU A N 1
ATOM 540 C CA . GLU A 1 67 ? 10.196 9.913 4.541 1.00 91.94 67 GLU A CA 1
ATOM 541 C C . GLU A 1 67 ? 10.150 11.386 4.105 1.00 91.94 67 GLU A C 1
ATOM 543 O O . GLU A 1 67 ? 9.705 12.269 4.845 1.00 91.94 67 GLU A O 1
ATOM 548 N N . PHE A 1 68 ? 10.583 11.662 2.872 1.00 92.88 68 PHE A N 1
ATOM 549 C CA . PHE A 1 68 ? 10.523 13.004 2.302 1.00 92.88 68 PHE A CA 1
ATOM 550 C C . PHE A 1 68 ? 9.076 13.471 2.096 1.00 92.88 68 PHE A C 1
ATOM 552 O O . PHE A 1 68 ? 8.741 14.610 2.435 1.00 92.88 68 PHE A O 1
ATOM 559 N N . LEU A 1 69 ? 8.208 12.590 1.588 1.00 92.25 69 LEU A N 1
ATOM 560 C CA . LEU A 1 69 ? 6.792 12.888 1.391 1.00 92.25 69 LEU A CA 1
ATOM 561 C C . LEU A 1 69 ? 6.081 13.167 2.720 1.00 92.25 69 LEU A 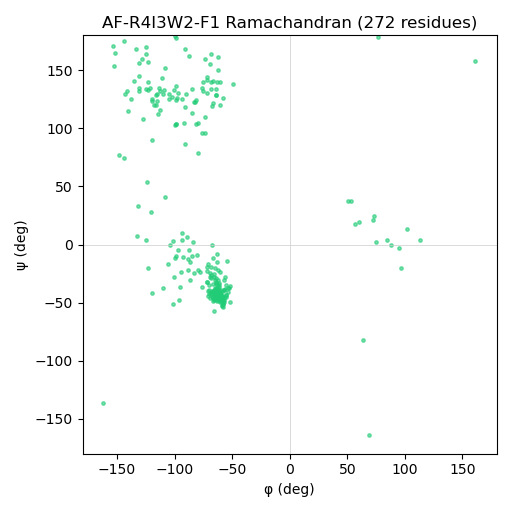C 1
ATOM 563 O O . LEU A 1 69 ? 5.342 14.145 2.798 1.00 92.25 69 LEU A O 1
ATOM 567 N N . ASN A 1 70 ? 6.351 12.387 3.771 1.00 93.06 70 ASN A N 1
ATOM 568 C CA . ASN A 1 70 ? 5.792 12.606 5.107 1.00 93.06 70 ASN A CA 1
ATOM 569 C C . ASN A 1 70 ? 6.172 13.993 5.634 1.00 93.06 70 ASN A C 1
ATOM 571 O O . ASN A 1 70 ? 5.310 14.740 6.084 1.00 93.06 70 ASN A O 1
ATOM 575 N N . ARG A 1 71 ? 7.438 14.406 5.480 1.00 91.50 71 ARG A N 1
ATOM 576 C CA . ARG A 1 71 ? 7.883 15.764 5.846 1.00 91.50 71 ARG A CA 1
ATOM 577 C C . ARG A 1 71 ? 7.157 16.852 5.067 1.00 91.50 71 ARG A C 1
ATOM 579 O O . ARG A 1 71 ? 6.761 17.860 5.649 1.00 91.50 71 ARG A O 1
ATOM 586 N N . HIS A 1 72 ? 6.983 16.654 3.763 1.00 89.94 72 HIS A N 1
ATOM 587 C CA . HIS A 1 72 ? 6.279 17.609 2.918 1.00 89.94 72 HIS A CA 1
ATOM 588 C C . HIS A 1 72 ? 4.795 17.727 3.295 1.00 89.94 72 HIS A C 1
ATOM 590 O O . HIS A 1 72 ? 4.288 18.840 3.446 1.00 89.94 72 HIS A O 1
ATOM 596 N N . LEU A 1 73 ? 4.113 16.594 3.482 1.00 89.75 73 LEU A N 1
ATOM 597 C CA . LEU A 1 73 ? 2.709 16.553 3.879 1.00 89.75 73 LEU A CA 1
ATOM 598 C C . LEU A 1 73 ? 2.508 17.174 5.259 1.00 89.75 73 LEU A C 1
ATOM 600 O O . LEU A 1 73 ? 1.667 18.057 5.382 1.00 89.75 73 LEU A O 1
ATOM 604 N N . SER A 1 74 ? 3.302 16.807 6.266 1.00 90.19 74 SER A N 1
ATOM 605 C CA . SER A 1 74 ? 3.171 17.378 7.612 1.00 90.19 74 SER A CA 1
ATOM 606 C C . SER A 1 74 ? 3.386 18.893 7.621 1.00 90.19 74 SER A C 1
ATOM 608 O O . SER A 1 74 ? 2.594 19.612 8.223 1.00 90.19 74 SER A O 1
ATOM 610 N N . ALA A 1 75 ? 4.372 19.409 6.874 1.00 90.38 75 ALA A N 1
ATOM 611 C CA . ALA A 1 75 ? 4.561 20.854 6.731 1.00 90.38 75 ALA A CA 1
ATOM 612 C C . ALA A 1 75 ? 3.346 21.534 6.074 1.00 90.38 75 ALA A C 1
ATOM 614 O O . ALA A 1 75 ? 2.891 22.581 6.534 1.00 90.38 75 ALA A O 1
ATOM 615 N N . LYS A 1 76 ? 2.780 20.928 5.023 1.00 89.50 76 LYS A N 1
ATOM 616 C CA . LYS A 1 76 ? 1.581 21.448 4.354 1.00 89.50 76 LYS A CA 1
ATOM 617 C C . LYS A 1 76 ? 0.361 21.452 5.283 1.00 89.50 76 LYS A C 1
ATOM 619 O O . LYS A 1 76 ? -0.346 22.454 5.336 1.00 89.50 76 LYS A O 1
ATOM 624 N N . LEU A 1 77 ? 0.145 20.367 6.028 1.00 88.38 77 LEU A N 1
ATOM 625 C CA . LEU A 1 77 ? -0.940 20.242 7.005 1.00 88.38 77 LEU A CA 1
ATOM 626 C C . LEU A 1 77 ? -0.812 21.260 8.148 1.00 88.38 77 LEU A C 1
ATOM 628 O O . LEU A 1 77 ? -1.822 21.752 8.638 1.00 88.38 77 LEU A O 1
ATOM 632 N N . PHE A 1 78 ? 0.415 21.601 8.553 1.00 87.19 78 PHE A N 1
ATOM 633 C CA . PHE A 1 78 ? 0.663 22.571 9.622 1.00 87.19 78 PHE A CA 1
ATOM 634 C C . PHE A 1 78 ? 0.326 24.010 9.204 1.00 87.19 78 PHE A C 1
ATOM 636 O O . PHE A 1 78 ? -0.212 24.786 9.993 1.00 87.19 78 PHE A O 1
ATOM 643 N N . HIS A 1 79 ? 0.649 24.388 7.965 1.00 75.62 79 HIS A N 1
ATOM 644 C CA . HIS A 1 79 ? 0.489 25.767 7.498 1.00 75.62 79 HIS A CA 1
ATOM 645 C C . HIS A 1 79 ? -0.945 26.137 7.101 1.00 75.62 79 HIS A C 1
ATOM 647 O O . HIS A 1 79 ? -1.275 27.324 7.089 1.00 75.62 79 HIS A O 1
ATOM 653 N N . ASP A 1 80 ? -1.786 25.155 6.779 1.00 82.31 80 ASP A N 1
ATOM 654 C CA . ASP A 1 80 ? -3.115 25.392 6.227 1.00 82.31 80 ASP A CA 1
ATOM 655 C C . ASP A 1 80 ? -4.162 24.426 6.800 1.00 82.31 80 ASP A C 1
ATOM 657 O O . ASP A 1 80 ? -4.155 23.225 6.532 1.00 82.31 80 ASP A O 1
ATOM 661 N N . LYS A 1 81 ? -5.129 24.971 7.548 1.00 73.62 81 LYS A N 1
ATOM 662 C CA . LYS A 1 81 ? -6.242 24.185 8.101 1.00 73.62 81 LYS A CA 1
ATOM 663 C C . LYS A 1 81 ? -7.143 23.595 7.016 1.00 73.62 81 LYS A C 1
ATOM 665 O O . LYS A 1 81 ? -7.727 22.538 7.244 1.00 73.62 81 LYS A O 1
ATOM 670 N N . GLU A 1 82 ? -7.263 24.225 5.847 1.00 84.31 82 GLU A N 1
ATOM 671 C CA . GLU A 1 82 ? -8.034 23.650 4.738 1.00 84.31 82 GLU A CA 1
ATOM 672 C C . GLU A 1 82 ? -7.355 22.395 4.173 1.00 84.31 82 GLU A C 1
ATOM 674 O O . GLU A 1 82 ? -8.038 21.471 3.724 1.00 84.31 82 GLU A O 1
ATOM 679 N N . SER A 1 83 ? -6.030 22.284 4.306 1.00 88.81 83 SER A N 1
ATOM 680 C CA . SER A 1 83 ? -5.268 21.097 3.911 1.00 88.81 83 SER A CA 1
ATOM 681 C C . SER A 1 83 ? -5.570 19.851 4.760 1.00 88.81 83 SER A C 1
ATOM 683 O O . SER A 1 83 ? -5.220 18.751 4.335 1.00 88.81 83 SER A O 1
ATOM 685 N N . LEU A 1 84 ? -6.285 19.972 5.890 1.00 89.25 84 LEU A N 1
ATOM 686 C CA . LEU A 1 84 ? -6.800 18.836 6.678 1.00 89.25 84 LEU A CA 1
ATOM 687 C C . LEU A 1 84 ? -8.172 18.326 6.199 1.00 89.25 84 LEU A C 1
ATOM 689 O O . LEU A 1 84 ? -8.576 17.214 6.547 1.00 89.25 84 LEU A O 1
ATOM 693 N N . LEU A 1 85 ? -8.900 19.087 5.373 1.00 93.50 85 LEU A N 1
ATOM 694 C CA . LEU A 1 85 ? -10.191 18.649 4.824 1.00 93.50 85 LEU A CA 1
ATOM 695 C C . LEU A 1 85 ? -10.091 17.357 3.991 1.00 93.50 85 LEU A C 1
ATOM 697 O O . LEU A 1 85 ? -10.980 16.512 4.130 1.00 93.50 85 LEU A O 1
ATOM 701 N N . PRO A 1 86 ? -9.040 17.137 3.172 1.00 95.12 86 PRO A N 1
ATOM 702 C CA . PRO A 1 86 ? -8.812 15.853 2.519 1.00 95.12 86 PRO A CA 1
ATOM 703 C C . PRO A 1 86 ? -8.711 14.681 3.497 1.00 95.12 86 PRO A C 1
ATOM 705 O O . PRO A 1 86 ? -9.261 13.628 3.197 1.00 95.12 86 PRO A O 1
ATOM 708 N N . LEU A 1 87 ? -8.076 14.859 4.664 1.00 94.75 87 LEU A N 1
ATOM 709 C CA . LEU A 1 87 ? -7.953 13.806 5.678 1.00 94.75 87 LEU A CA 1
ATOM 710 C C . LEU A 1 87 ? -9.313 13.471 6.303 1.00 94.75 87 LEU A C 1
ATOM 712 O O . LEU A 1 87 ? -9.678 12.301 6.389 1.00 94.75 87 LEU A O 1
ATOM 716 N N . LEU A 1 88 ? -10.101 14.489 6.665 1.00 95.81 88 LEU A N 1
ATOM 717 C CA . LEU A 1 88 ? -11.477 14.294 7.138 1.00 95.81 88 LEU A CA 1
ATOM 718 C C . LEU A 1 88 ? -12.321 13.561 6.087 1.00 95.81 88 LEU A C 1
ATOM 720 O O . LEU A 1 88 ? -13.003 12.587 6.399 1.00 95.81 88 LEU A O 1
ATOM 724 N N . LYS A 1 89 ? -12.266 14.017 4.832 1.00 96.69 89 LYS A N 1
ATOM 725 C CA . LYS A 1 89 ? -13.011 13.405 3.729 1.00 96.69 89 LYS A CA 1
ATOM 726 C C . LYS A 1 89 ? -12.565 11.964 3.484 1.00 96.69 89 LYS A C 1
ATOM 728 O O . LYS A 1 89 ? -13.416 11.114 3.250 1.00 96.69 89 LYS A O 1
ATOM 733 N N . PHE A 1 90 ? -11.262 11.698 3.545 1.00 97.06 90 PHE A N 1
ATOM 734 C CA . PHE A 1 90 ? -10.687 10.362 3.420 1.00 97.06 90 PHE A CA 1
ATOM 735 C C . PHE A 1 90 ? -11.258 9.423 4.484 1.00 97.06 90 PHE A C 1
ATOM 737 O O . PHE A 1 90 ? -11.844 8.409 4.128 1.00 97.06 90 PHE A O 1
ATOM 744 N N . LEU A 1 91 ? -11.179 9.803 5.762 1.00 97.75 91 LEU A N 1
ATOM 745 C CA . LEU A 1 91 ? -11.679 8.983 6.867 1.00 97.75 91 LEU A CA 1
ATOM 746 C C . LEU A 1 91 ? -13.200 8.784 6.818 1.00 97.75 91 LEU A C 1
ATOM 748 O O . LEU A 1 91 ? -13.676 7.721 7.187 1.00 97.75 91 LEU A O 1
ATOM 752 N N . ARG A 1 92 ? -13.962 9.780 6.352 1.00 97.19 92 ARG A N 1
ATOM 753 C CA . ARG A 1 92 ? -15.430 9.706 6.279 1.00 97.19 92 ARG A CA 1
ATOM 754 C C . ARG A 1 92 ? -15.954 8.855 5.125 1.00 97.19 92 ARG A C 1
ATOM 756 O O . ARG A 1 92 ? -16.977 8.197 5.251 1.00 97.19 92 ARG A O 1
ATOM 763 N N . LEU A 1 93 ? -15.278 8.900 3.978 1.00 96.94 93 LEU A N 1
ATOM 764 C CA . LEU A 1 93 ? -15.637 8.074 2.821 1.00 96.94 93 LEU A CA 1
ATOM 765 C C . LEU A 1 93 ? -15.105 6.640 2.942 1.00 96.94 93 LEU A C 1
ATOM 767 O O . LEU A 1 93 ? -15.436 5.792 2.108 1.00 96.94 93 LEU A O 1
ATOM 771 N N . HIS A 1 94 ? -14.263 6.375 3.942 1.00 97.06 94 HIS A N 1
ATOM 772 C CA . HIS A 1 94 ? -13.615 5.088 4.112 1.00 97.06 94 HIS A CA 1
ATOM 773 C C . HIS A 1 94 ? -14.635 4.009 4.468 1.00 97.06 94 HIS A C 1
ATOM 775 O O . HIS A 1 94 ? -15.340 4.079 5.473 1.00 97.06 94 HIS A O 1
ATOM 781 N N . SER A 1 95 ? -14.729 2.995 3.617 1.00 96.56 95 SER A N 1
ATOM 782 C CA . SER A 1 95 ? -15.650 1.880 3.797 1.00 96.56 95 SER A CA 1
ATOM 783 C C . SER A 1 95 ? -15.109 0.630 3.122 1.00 96.56 95 SER A C 1
ATOM 785 O O . SER A 1 95 ? -14.347 0.695 2.154 1.00 96.56 95 SER A O 1
ATOM 787 N N . HIS A 1 96 ? -15.511 -0.525 3.637 1.00 96.81 96 HIS A N 1
ATOM 788 C CA . HIS A 1 96 ? -15.165 -1.814 3.061 1.00 96.81 96 HIS A CA 1
ATOM 789 C C . HIS A 1 96 ? -16.360 -2.763 3.155 1.00 96.81 96 HIS A C 1
ATOM 791 O O . HIS A 1 96 ? -17.016 -2.835 4.191 1.00 96.81 96 HIS A O 1
ATOM 797 N N . GLU A 1 97 ? -16.688 -3.440 2.050 1.00 94.06 97 GLU A N 1
ATOM 798 C CA . GLU A 1 97 ? -17.856 -4.336 1.941 1.00 94.06 97 GLU A CA 1
ATOM 799 C C . GLU A 1 97 ? -19.181 -3.701 2.417 1.00 94.06 97 GLU A C 1
ATOM 801 O O . GLU A 1 97 ? -20.017 -4.342 3.050 1.00 94.06 97 GLU A O 1
ATOM 806 N N . GLY A 1 98 ? -19.373 -2.408 2.134 1.00 93.25 98 GLY A N 1
ATOM 807 C CA . GLY A 1 98 ? -20.574 -1.664 2.532 1.00 93.25 98 GLY A CA 1
ATOM 808 C C . GLY A 1 98 ? -20.643 -1.294 4.018 1.00 93.25 98 GLY A C 1
ATOM 809 O O . GLY A 1 98 ? -21.626 -0.686 4.433 1.00 93.25 98 GLY A O 1
ATOM 810 N N . LYS A 1 99 ? -19.615 -1.616 4.814 1.00 94.75 99 LYS A N 1
ATOM 811 C CA . LYS A 1 99 ? -19.474 -1.153 6.198 1.00 94.75 99 LYS A CA 1
ATOM 812 C C . LYS A 1 99 ? -18.633 0.117 6.231 1.00 94.75 99 LYS A C 1
ATOM 814 O O . LYS A 1 99 ? -17.508 0.127 5.725 1.00 94.75 99 LYS A O 1
ATOM 819 N N . THR A 1 100 ? -19.177 1.174 6.820 1.00 96.94 100 THR A N 1
ATOM 820 C CA . THR A 1 100 ? -18.443 2.417 7.087 1.00 96.94 100 THR A CA 1
ATOM 821 C C . THR A 1 100 ? -17.360 2.160 8.130 1.00 96.94 100 THR A C 1
ATOM 823 O O . THR A 1 100 ? -17.572 1.398 9.072 1.00 96.94 100 THR A O 1
ATOM 826 N N . LEU A 1 101 ? -16.194 2.775 7.950 1.00 97.88 101 LEU A N 1
ATOM 827 C CA . LEU A 1 101 ? -15.062 2.687 8.866 1.00 97.88 101 LEU A CA 1
ATOM 828 C C . LEU A 1 101 ? -14.663 4.089 9.323 1.00 97.88 101 LEU A C 1
ATOM 830 O O . LEU A 1 101 ? -14.889 5.068 8.621 1.00 97.88 101 LEU A O 1
ATOM 834 N N . MET A 1 102 ? -14.002 4.174 10.475 1.00 98.06 102 MET A N 1
ATOM 835 C CA . MET A 1 102 ? -13.480 5.414 11.059 1.00 98.06 102 MET A CA 1
ATOM 836 C C . MET A 1 102 ? -14.566 6.438 11.423 1.00 98.06 102 MET A C 1
ATOM 838 O O . MET A 1 102 ? -14.948 6.523 12.589 1.00 98.06 102 MET A O 1
ATOM 842 N N . LEU A 1 103 ? -15.047 7.236 10.465 1.00 98.06 103 LEU A N 1
ATOM 843 C CA . LEU A 1 103 ? -15.979 8.344 10.689 1.00 98.06 103 LEU A CA 1
ATOM 844 C C . LEU A 1 103 ? -17.236 8.154 9.841 1.00 98.06 103 LEU A C 1
ATOM 846 O O . LEU A 1 103 ? -17.142 7.823 8.664 1.00 98.06 103 LEU A O 1
ATOM 850 N N . ASN A 1 104 ? -18.407 8.464 10.394 1.00 95.12 104 ASN A N 1
ATOM 851 C CA . ASN A 1 104 ? -19.643 8.500 9.613 1.00 95.12 104 ASN A CA 1
ATOM 852 C C . ASN A 1 104 ? -20.052 9.919 9.194 1.00 95.12 104 ASN A C 1
ATOM 854 O O . ASN A 1 104 ? -19.426 10.930 9.524 1.00 95.12 104 ASN A O 1
ATOM 858 N N . GLU A 1 105 ? -21.168 10.000 8.470 1.00 93.81 105 GLU A N 1
ATOM 859 C CA . GLU A 1 105 ? -21.718 11.248 7.938 1.00 93.81 105 GLU A CA 1
ATOM 860 C C . GLU A 1 105 ? -22.243 12.222 9.011 1.00 93.81 105 GLU A C 1
ATOM 862 O O . GLU A 1 105 ? -22.672 13.325 8.678 1.00 93.81 105 GLU A O 1
ATOM 867 N N . LYS A 1 106 ? -22.188 11.905 10.311 1.00 94.62 106 LYS A N 1
ATOM 868 C CA . LYS A 1 106 ? -22.465 12.910 11.354 1.00 94.62 106 LYS A CA 1
ATOM 869 C C . LYS A 1 106 ? -21.358 13.969 11.426 1.00 94.62 106 LYS A C 1
ATOM 871 O O . LYS A 1 106 ? -21.617 15.093 11.857 1.00 94.62 106 LYS A O 1
ATOM 876 N N . ILE A 1 107 ? -20.141 13.643 10.980 1.00 95.69 107 ILE A N 1
ATOM 877 C CA . ILE A 1 107 ? -18.963 14.514 11.078 1.00 95.69 107 ILE A CA 1
ATOM 878 C C . ILE A 1 107 ? -18.744 15.240 9.748 1.00 95.69 107 ILE A C 1
ATOM 880 O O . ILE A 1 107 ? -18.271 14.678 8.760 1.00 95.69 107 ILE A O 1
ATOM 884 N N . GLN A 1 108 ? -19.111 16.523 9.711 1.00 93.44 108 GLN A N 1
ATOM 885 C CA . GLN A 1 108 ? -19.134 17.312 8.470 1.00 93.44 108 GLN A CA 1
ATOM 886 C C . GLN A 1 108 ? -17.990 18.324 8.351 1.00 93.44 108 GLN A C 1
ATOM 888 O O . GLN A 1 108 ? -17.718 18.816 7.259 1.00 93.44 108 GLN A O 1
ATOM 893 N N . ASN A 1 109 ? -17.313 18.658 9.450 1.00 94.56 109 ASN A N 1
ATOM 894 C CA . ASN A 1 109 ? -16.234 19.647 9.451 1.00 94.56 109 ASN A CA 1
ATOM 895 C C . ASN A 1 109 ? -15.194 19.377 10.551 1.00 94.56 109 ASN A C 1
ATOM 897 O O . ASN A 1 109 ? -15.447 18.635 11.502 1.00 94.56 109 ASN A O 1
ATOM 901 N N . LEU A 1 110 ? -14.032 20.025 10.437 1.00 93.50 110 LEU A N 1
ATOM 902 C CA . LEU A 1 110 ? -12.904 19.838 11.358 1.00 93.50 110 LEU A CA 1
ATOM 903 C C . LEU A 1 110 ? -13.236 20.225 12.806 1.00 93.50 110 LEU A C 1
ATOM 905 O O . LEU A 1 110 ? -12.766 19.565 13.726 1.00 93.50 110 LEU A O 1
ATOM 909 N N . ASN A 1 111 ? -14.091 21.231 13.021 1.00 92.88 111 ASN A N 1
ATOM 910 C CA . ASN A 1 111 ? -14.494 21.637 14.371 1.00 92.88 111 ASN A CA 1
ATOM 911 C C . ASN A 1 111 ? -15.306 20.529 15.059 1.00 92.88 111 ASN A C 1
ATOM 913 O O . ASN A 1 111 ? -15.049 20.199 16.215 1.00 92.88 111 ASN A O 1
ATOM 917 N N . SER A 1 112 ? -16.260 19.925 14.338 1.00 95.12 112 SER A N 1
ATOM 918 C CA . SER A 1 112 ? -17.029 18.782 14.843 1.00 95.12 112 SER A CA 1
ATOM 919 C C . SER A 1 112 ? -16.138 17.569 15.106 1.00 95.12 112 SER A C 1
ATOM 921 O O . SER A 1 112 ? -16.260 16.961 16.166 1.00 95.12 112 SER A O 1
ATOM 923 N N . LEU A 1 113 ? -15.194 17.277 14.200 1.00 96.00 113 LEU A N 1
ATOM 924 C CA . LEU A 1 113 ? -14.231 16.189 14.366 1.00 96.00 113 LEU A CA 1
ATOM 925 C C . LEU A 1 113 ? -13.404 16.382 15.641 1.00 96.00 113 LEU A C 1
ATOM 927 O O . LEU A 1 113 ? -13.382 15.500 16.492 1.00 96.00 113 LEU A O 1
ATOM 931 N N . GLN A 1 114 ? -12.781 17.550 15.812 1.00 95.44 114 GLN A N 1
ATOM 932 C CA . GLN A 1 114 ? -11.941 17.829 16.976 1.00 95.44 114 GLN A CA 1
ATOM 933 C C . GLN A 1 114 ? -12.735 17.742 18.289 1.00 95.44 114 GLN A C 1
ATOM 935 O O . GLN A 1 114 ? -12.237 17.204 19.275 1.00 95.44 114 GLN A O 1
ATOM 940 N N . HIS A 1 115 ? -13.979 18.230 18.305 1.00 96.06 115 HIS A N 1
ATOM 941 C CA . HIS A 1 115 ? -14.847 18.127 19.477 1.00 96.06 115 HIS A CA 1
ATOM 942 C C . HIS A 1 115 ? -15.180 16.669 19.833 1.00 96.06 115 HIS A C 1
ATOM 944 O O . HIS A 1 115 ? -15.091 16.284 20.999 1.00 96.06 115 HIS A O 1
ATOM 950 N N . ILE A 1 116 ? -15.537 15.855 18.836 1.00 97.25 116 ILE A N 1
ATOM 951 C CA . ILE A 1 116 ? -15.887 14.442 19.026 1.00 97.25 116 ILE A CA 1
ATOM 952 C C . ILE A 1 116 ? -14.677 13.638 19.502 1.00 97.25 116 ILE A C 1
ATOM 954 O O . ILE A 1 116 ? -14.812 12.856 20.440 1.00 97.25 116 ILE A O 1
ATOM 958 N N . LEU A 1 117 ? -13.497 13.870 18.919 1.00 97.88 117 LEU A N 1
ATOM 959 C CA . LEU A 1 117 ? -12.265 13.191 19.321 1.00 97.88 117 LEU A CA 1
ATOM 960 C C . LEU A 1 117 ? -11.874 13.514 20.769 1.00 97.88 117 LEU A C 1
ATOM 962 O O . LEU A 1 117 ? -11.569 12.591 21.515 1.00 97.88 117 LEU A O 1
ATOM 966 N N . ARG A 1 118 ? -11.966 14.780 21.208 1.00 97.62 118 ARG A N 1
ATOM 967 C CA . ARG A 1 118 ? -11.711 15.146 22.619 1.00 97.62 118 ARG A CA 1
ATOM 968 C C . ARG A 1 118 ? -12.706 14.477 23.573 1.00 97.62 118 ARG A C 1
ATOM 970 O O . ARG A 1 118 ? -12.309 13.934 24.595 1.00 97.62 118 ARG A O 1
ATOM 977 N N . LYS A 1 119 ? -13.995 14.444 23.212 1.00 96.75 119 LYS A N 1
ATOM 978 C CA . LYS A 1 119 ? -15.030 13.755 24.005 1.00 96.75 119 LYS A CA 1
ATOM 979 C C . LYS A 1 119 ? -14.781 12.244 24.093 1.00 96.75 119 LYS A C 1
ATOM 981 O O . LYS A 1 119 ? -15.071 11.633 25.121 1.00 96.75 119 LYS A O 1
ATOM 986 N N . ALA A 1 120 ? -14.300 11.638 23.009 1.00 97.69 120 ALA A N 1
ATOM 987 C CA . ALA A 1 120 ? -13.954 10.225 22.969 1.00 97.69 120 ALA A CA 1
ATOM 988 C C . ALA A 1 120 ? -12.697 9.929 23.803 1.00 97.69 120 ALA A C 1
ATOM 990 O O . ALA A 1 120 ? -12.710 8.972 24.569 1.00 97.69 120 ALA A O 1
ATOM 991 N N . GLU A 1 121 ? -11.665 10.775 23.728 1.00 98.25 121 GLU A N 1
ATOM 992 C CA . GLU A 1 121 ? -10.465 10.680 24.568 1.00 98.25 121 GLU A CA 1
ATOM 993 C C . GLU A 1 121 ? -10.804 10.736 26.065 1.00 98.25 121 GLU A C 1
ATOM 995 O O . GLU A 1 121 ? -10.392 9.850 26.811 1.00 98.25 121 GLU A O 1
ATOM 1000 N N . GLU A 1 122 ? -11.586 11.732 26.500 1.00 97.12 122 GLU A N 1
ATOM 1001 C CA . GLU A 1 122 ? -12.008 11.866 27.904 1.00 97.12 122 GLU A CA 1
ATOM 1002 C C . GLU A 1 122 ? -12.751 10.616 28.385 1.00 97.12 122 GLU A C 1
ATOM 1004 O O . GLU A 1 122 ? -12.465 10.085 29.453 1.00 97.12 122 GLU A O 1
ATOM 1009 N N . PHE A 1 123 ? -13.677 10.111 27.569 1.00 97.00 123 PHE A N 1
ATOM 1010 C CA . PHE A 1 123 ? -14.453 8.927 27.909 1.00 97.00 123 PHE A CA 1
ATOM 1011 C C . PHE A 1 123 ? -13.606 7.650 27.992 1.00 97.00 123 PHE A C 1
ATOM 1013 O O . PHE A 1 123 ? -13.796 6.858 28.913 1.00 97.00 123 PHE A O 1
ATOM 1020 N N . LEU A 1 124 ? -12.690 7.434 27.045 1.00 97.44 124 LEU A N 1
ATOM 1021 C CA . LEU A 1 124 ? -11.809 6.266 27.058 1.00 97.44 124 LEU A CA 1
ATOM 1022 C C . LEU A 1 124 ? -10.793 6.319 28.203 1.00 97.44 124 LEU A C 1
ATOM 1024 O O . LEU A 1 124 ? -10.396 5.267 28.696 1.00 97.44 124 LEU A O 1
ATOM 1028 N N . GLY A 1 125 ? -10.399 7.519 28.643 1.00 95.06 125 GLY A N 1
ATOM 1029 C CA . GLY A 1 125 ? -9.491 7.710 29.775 1.00 95.06 125 GLY A CA 1
ATOM 1030 C C . GLY A 1 125 ? -10.011 7.141 31.100 1.00 95.06 125 GLY A C 1
ATOM 1031 O O . GLY A 1 125 ? -9.206 6.796 31.963 1.00 95.06 125 GLY A O 1
ATOM 1032 N N . ASP A 1 126 ? -11.331 6.989 31.241 1.00 95.50 126 ASP A N 1
ATOM 1033 C CA . ASP A 1 126 ? -11.977 6.408 32.425 1.00 95.50 126 ASP A CA 1
ATOM 1034 C C . ASP A 1 126 ? -12.124 4.872 32.352 1.00 95.50 126 ASP A C 1
ATOM 1036 O O . ASP A 1 126 ? -12.460 4.226 33.352 1.00 95.50 126 ASP A O 1
ATOM 1040 N N . LEU A 1 127 ? -11.910 4.265 31.178 1.00 96.88 127 LEU A N 1
ATOM 1041 C CA . LEU A 1 127 ? -12.056 2.824 30.965 1.00 96.88 127 LEU A CA 1
ATOM 1042 C C . LEU A 1 127 ? -10.764 2.062 31.283 1.00 96.88 127 LEU A C 1
ATOM 1044 O O . LEU A 1 127 ? -9.665 2.612 31.327 1.00 96.88 127 LEU A O 1
ATOM 1048 N N . LYS A 1 128 ? -10.886 0.743 31.477 1.00 98.06 128 LYS A N 1
ATOM 1049 C CA . LYS A 1 128 ? -9.704 -0.126 31.566 1.00 98.06 128 LYS A CA 1
ATOM 1050 C C . LYS A 1 128 ? -9.064 -0.280 30.179 1.00 98.06 128 LYS A C 1
ATOM 1052 O O . LYS A 1 128 ? -9.823 -0.448 29.221 1.00 98.06 128 LYS A O 1
ATOM 1057 N N . PRO A 1 129 ? -7.726 -0.312 30.056 1.00 97.69 129 PRO A N 1
ATOM 1058 C CA . PRO A 1 129 ? -7.036 -0.442 28.766 1.00 97.69 129 PRO A CA 1
ATOM 1059 C C . PRO A 1 129 ? -7.505 -1.637 27.921 1.00 97.69 129 PRO A C 1
ATOM 1061 O O . PRO A 1 129 ? -7.671 -1.527 26.707 1.00 97.69 129 PRO A O 1
ATOM 1064 N N . GLU A 1 130 ? -7.802 -2.765 28.570 1.00 97.88 130 GLU A N 1
ATOM 1065 C CA . GLU A 1 130 ? -8.186 -4.022 27.921 1.00 97.88 130 GLU A CA 1
ATOM 1066 C C . GLU A 1 130 ? -9.679 -4.103 27.566 1.00 97.88 130 GLU A C 1
ATOM 1068 O O . GLU A 1 130 ? -10.127 -5.139 27.075 1.00 97.88 130 GLU A O 1
ATOM 1073 N N . THR A 1 131 ?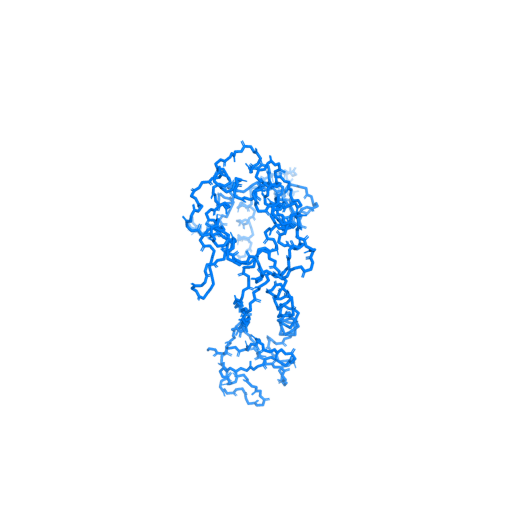 -10.459 -3.046 27.829 1.00 98.38 131 THR A N 1
ATOM 1074 C CA . THR A 1 131 ? -11.900 -3.015 27.531 1.00 98.38 131 THR A CA 1
ATOM 1075 C C . THR A 1 131 ? -12.112 -3.208 26.023 1.00 98.38 131 THR A C 1
ATOM 1077 O O . THR A 1 131 ? -11.590 -2.398 25.252 1.00 98.38 131 THR A O 1
ATOM 1080 N N . PRO A 1 132 ? -12.839 -4.249 25.577 1.00 98.31 132 PRO A N 1
ATOM 1081 C CA . PRO A 1 132 ? -13.103 -4.489 24.160 1.00 98.31 132 PRO A CA 1
ATOM 1082 C C . PRO A 1 132 ? -13.903 -3.357 23.511 1.00 98.31 132 PRO A C 1
ATOM 1084 O O . PRO A 1 132 ? -14.750 -2.746 24.161 1.00 98.31 132 PRO A O 1
ATOM 1087 N N . TYR A 1 133 ? -13.697 -3.126 22.209 1.00 98.25 133 TYR A N 1
ATOM 1088 C CA . TYR A 1 133 ? -14.451 -2.115 21.449 1.00 98.25 133 TYR A CA 1
ATOM 1089 C C . TYR A 1 133 ? -15.977 -2.287 21.566 1.00 98.25 133 TYR A C 1
ATOM 1091 O O . TYR A 1 133 ? -16.712 -1.309 21.675 1.00 98.25 133 TYR A O 1
ATOM 1099 N N . GLU A 1 134 ? -16.450 -3.536 21.593 1.00 97.50 134 GLU A N 1
ATOM 1100 C CA . GLU A 1 134 ? -17.875 -3.894 21.668 1.00 97.50 134 GLU A CA 1
ATOM 1101 C C . GLU A 1 134 ? -18.581 -3.300 22.899 1.00 97.50 134 GLU A C 1
ATOM 1103 O O . GLU A 1 134 ? -19.760 -2.955 22.825 1.00 97.50 134 GLU A O 1
ATOM 1108 N N . ASP A 1 135 ? -17.859 -3.102 24.006 1.00 97.88 135 ASP A N 1
ATOM 1109 C CA . ASP A 1 135 ? -18.424 -2.579 25.255 1.00 97.88 135 ASP A CA 1
ATOM 1110 C C . ASP A 1 135 ? -18.779 -1.085 25.163 1.00 97.88 135 ASP A C 1
ATOM 1112 O O . ASP A 1 135 ? -19.609 -0.590 25.931 1.00 97.88 135 ASP A O 1
ATOM 1116 N N . PHE A 1 136 ? -18.157 -0.347 24.237 1.00 97.62 136 PHE A N 1
ATOM 1117 C CA . PHE A 1 136 ? -18.370 1.091 24.062 1.00 97.62 136 PHE A CA 1
ATOM 1118 C C . PHE A 1 136 ? -18.781 1.517 22.646 1.00 97.62 136 PHE A C 1
ATOM 1120 O O . PHE A 1 136 ? -18.985 2.711 22.401 1.00 97.62 136 PHE A O 1
ATOM 1127 N N . GLU A 1 137 ? -18.973 0.557 21.744 1.00 97.62 137 GLU A N 1
ATOM 1128 C CA . GLU A 1 137 ? -19.370 0.757 20.348 1.00 97.62 137 GLU A CA 1
ATOM 1129 C C . GLU A 1 137 ? -20.618 1.636 20.209 1.00 97.62 137 GLU A C 1
ATOM 1131 O O . GLU A 1 137 ? -20.579 2.647 19.512 1.00 97.62 137 GLU A O 1
ATOM 1136 N N . ALA A 1 138 ? -21.692 1.340 20.950 1.00 96.94 138 ALA A N 1
ATOM 1137 C CA . ALA A 1 138 ? -22.944 2.098 20.860 1.00 96.94 138 ALA A CA 1
ATOM 1138 C C . ALA A 1 138 ? -22.748 3.602 21.133 1.00 96.94 138 ALA A C 1
ATOM 1140 O O . ALA A 1 138 ? -23.310 4.459 20.451 1.00 96.94 138 ALA A O 1
ATOM 1141 N N . ARG A 1 139 ? -21.892 3.942 22.104 1.00 96.00 139 ARG A N 1
ATOM 1142 C CA . ARG A 1 139 ? -21.576 5.338 22.434 1.00 96.00 139 ARG A CA 1
ATOM 1143 C C . ARG A 1 139 ? -20.720 6.001 21.352 1.00 96.00 139 ARG A C 1
ATOM 1145 O O . ARG A 1 139 ? -20.843 7.208 21.143 1.00 96.00 139 ARG A O 1
ATOM 1152 N N . PHE A 1 140 ? -19.855 5.239 20.686 1.00 97.62 140 PHE A N 1
ATOM 1153 C CA . PHE A 1 140 ? -19.035 5.707 19.567 1.00 97.62 140 PHE A CA 1
ATOM 1154 C C . PHE A 1 140 ? -19.892 5.991 18.327 1.00 97.62 140 PHE A C 1
ATOM 1156 O O . PHE A 1 140 ? -19.814 7.090 17.766 1.00 97.62 140 PHE A O 1
ATOM 1163 N N . GLU A 1 141 ? -20.801 5.083 17.978 1.00 95.25 141 GLU A N 1
ATOM 1164 C CA . GLU A 1 141 ? -21.742 5.268 16.869 1.00 95.25 141 GLU A CA 1
ATOM 1165 C C . GLU A 1 141 ? -22.625 6.511 17.075 1.00 95.25 141 GLU A C 1
ATOM 1167 O O . GLU A 1 141 ? -22.863 7.296 16.145 1.00 95.25 141 GLU A O 1
ATOM 1172 N N . GLU A 1 142 ? -23.091 6.748 18.311 1.00 95.50 142 GLU A N 1
ATOM 1173 C CA . GLU A 1 142 ? -23.874 7.931 18.682 1.00 95.50 142 GLU A CA 1
ATOM 1174 C C . GLU A 1 142 ? -23.155 9.235 18.323 1.00 95.50 142 GLU A C 1
ATOM 1176 O O . GLU A 1 142 ? -23.775 10.126 17.728 1.00 95.50 142 GLU A O 1
ATOM 1181 N N . ILE A 1 143 ? -21.856 9.321 18.624 1.00 96.12 143 ILE A N 1
ATOM 1182 C CA . ILE A 1 143 ? -21.030 10.514 18.389 1.00 96.12 143 ILE A CA 1
ATOM 1183 C C . ILE A 1 143 ? -20.397 10.562 16.995 1.00 96.12 143 ILE A C 1
ATOM 1185 O O . ILE A 1 143 ? -19.816 11.582 16.649 1.00 96.12 143 ILE A O 1
ATOM 1189 N N . GLY A 1 144 ? -20.553 9.521 16.177 1.00 96.56 144 GLY A N 1
ATOM 1190 C CA . GLY A 1 144 ? -20.116 9.518 14.779 1.00 96.56 144 GLY A CA 1
ATOM 1191 C C . GLY A 1 144 ? -18.810 8.778 14.488 1.00 96.56 144 GLY A C 1
ATOM 1192 O O . GLY A 1 144 ? -18.255 8.951 13.402 1.00 96.56 144 GLY A O 1
ATOM 1193 N N . LEU A 1 145 ? -18.321 7.985 15.443 1.00 98.31 145 LEU A N 1
ATOM 1194 C CA . LEU A 1 145 ? -17.146 7.132 15.298 1.00 98.31 145 LEU A CA 1
ATOM 1195 C C . LEU A 1 145 ? -17.583 5.696 14.996 1.00 98.31 145 LEU A C 1
ATOM 1197 O O . LEU A 1 145 ? -18.334 5.103 15.760 1.00 98.31 145 LEU A O 1
ATOM 1201 N N . GLU A 1 146 ? -17.090 5.153 13.892 1.00 98.25 146 GLU A N 1
ATOM 1202 C CA . GLU A 1 146 ? -17.335 3.777 13.446 1.00 98.25 146 GLU A CA 1
ATOM 1203 C C . GLU A 1 146 ? -16.158 2.866 13.833 1.00 98.25 146 GLU A C 1
ATOM 1205 O O . GLU A 1 146 ? -15.157 3.335 14.377 1.00 98.25 146 GLU A O 1
ATOM 1210 N N . ARG A 1 147 ? -16.230 1.560 13.542 1.00 98.12 147 ARG A N 1
ATOM 1211 C CA . ARG A 1 147 ? -15.121 0.614 13.785 1.00 98.12 147 ARG A CA 1
ATOM 1212 C C . ARG A 1 147 ? -13.853 0.955 12.984 1.00 98.12 147 ARG A C 1
ATOM 1214 O O . ARG A 1 147 ? -13.902 1.639 11.962 1.00 98.12 147 ARG A O 1
ATOM 1221 N N . GLY A 1 148 ? -12.714 0.406 13.419 1.00 97.69 148 GLY A N 1
ATOM 1222 C CA . GLY A 1 148 ? -11.421 0.538 12.731 1.00 97.69 148 GLY A CA 1
ATOM 1223 C C . GLY A 1 148 ? -10.358 1.352 13.476 1.00 97.69 148 GLY A C 1
ATOM 1224 O O . GLY A 1 148 ? -9.282 1.564 12.927 1.00 97.69 148 GLY A O 1
ATOM 1225 N N . TRP A 1 149 ? -10.647 1.805 14.701 1.00 98.44 149 TRP A N 1
ATOM 1226 C CA . TRP A 1 149 ? -9.702 2.551 15.547 1.00 98.44 149 TRP A CA 1
ATOM 1227 C C . TRP A 1 149 ? -8.821 1.658 16.430 1.00 98.44 149 TRP A C 1
ATOM 1229 O O . TRP A 1 149 ? -7.790 2.113 16.919 1.00 98.44 149 TRP A O 1
ATOM 1239 N N . GLY A 1 150 ? -9.255 0.425 16.697 1.00 98.44 150 GLY A N 1
ATOM 1240 C CA . GLY A 1 150 ? -8.614 -0.481 17.647 1.00 98.44 150 GLY A CA 1
ATOM 1241 C C . GLY A 1 150 ? -9.560 -1.594 18.099 1.00 98.44 150 GLY A C 1
ATOM 1242 O O . GLY A 1 150 ? -10.778 -1.450 18.012 1.00 98.44 150 GLY A O 1
ATOM 1243 N N . ASP A 1 151 ? -9.005 -2.705 18.581 1.00 98.31 151 ASP A N 1
ATOM 1244 C CA . ASP A 1 151 ? -9.758 -3.811 19.189 1.00 98.31 151 ASP A CA 1
ATOM 1245 C C . ASP A 1 151 ? -10.092 -3.584 20.672 1.00 98.31 151 ASP A C 1
ATOM 1247 O O . ASP A 1 151 ? -11.082 -4.128 21.167 1.00 98.31 151 ASP A O 1
ATOM 1251 N N . ASN A 1 152 ? -9.312 -2.753 21.368 1.00 98.50 152 ASN A N 1
ATOM 1252 C CA . ASN A 1 152 ? -9.508 -2.397 22.774 1.00 98.50 152 ASN A CA 1
ATOM 1253 C C . ASN A 1 152 ? -9.395 -0.881 23.036 1.00 98.50 152 ASN A C 1
ATOM 1255 O O . ASN A 1 152 ? -8.943 -0.115 22.182 1.00 98.50 152 ASN A O 1
ATOM 1259 N N . ALA A 1 153 ? -9.799 -0.443 24.231 1.00 98.50 153 ALA A N 1
ATOM 1260 C CA . ALA A 1 153 ? -9.798 0.965 24.628 1.00 98.50 153 ALA A CA 1
ATOM 1261 C C . ALA A 1 153 ? -8.412 1.624 24.525 1.00 98.50 153 ALA A C 1
ATOM 1263 O O . ALA A 1 153 ? -8.328 2.762 24.069 1.00 98.50 153 ALA A O 1
ATOM 1264 N N . GLU A 1 154 ? -7.335 0.920 24.887 1.00 98.50 154 GLU A N 1
ATOM 1265 C CA . GLU A 1 154 ? -5.957 1.424 24.779 1.00 98.50 154 GLU A CA 1
ATOM 1266 C 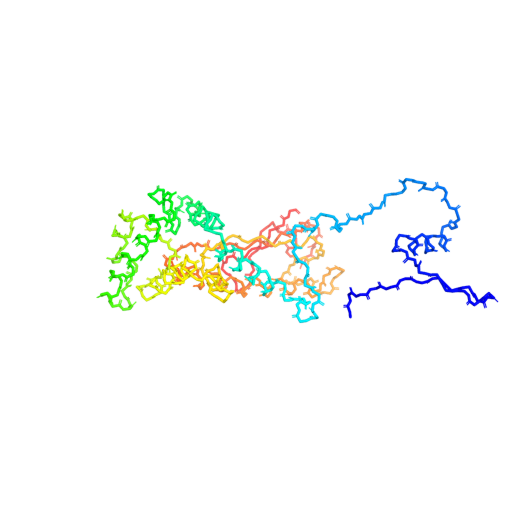C . GLU A 1 154 ? -5.589 1.805 23.338 1.00 98.50 154 GLU A C 1
ATOM 1268 O O . GLU A 1 154 ? -5.171 2.930 23.068 1.00 98.50 154 GLU A O 1
ATOM 1273 N N . ARG A 1 155 ? -5.802 0.892 22.385 1.00 98.31 155 ARG A N 1
ATOM 1274 C CA . ARG A 1 155 ? -5.456 1.118 20.974 1.00 98.31 155 ARG A CA 1
ATOM 1275 C C . ARG A 1 155 ? -6.318 2.189 20.330 1.00 98.31 155 ARG A C 1
ATOM 1277 O O . ARG A 1 155 ? -5.796 3.005 19.570 1.00 98.31 155 ARG A O 1
ATOM 1284 N N . VAL A 1 156 ? -7.610 2.204 20.655 1.00 98.69 156 VAL A N 1
ATOM 1285 C CA . VAL A 1 156 ? -8.529 3.247 20.186 1.00 98.69 156 VAL A CA 1
ATOM 1286 C C . VAL A 1 156 ? -8.086 4.612 20.710 1.00 98.69 156 VAL A C 1
ATOM 1288 O O . VAL A 1 156 ? -8.029 5.568 19.937 1.00 98.69 156 VAL A O 1
ATOM 1291 N N . LEU A 1 157 ? -7.729 4.704 21.993 1.00 98.56 157 LEU A N 1
ATOM 1292 C CA . LEU A 1 157 ? -7.254 5.938 22.614 1.00 98.56 157 LEU A CA 1
ATOM 1293 C C . LEU A 1 157 ? -5.973 6.447 21.944 1.00 98.56 157 LEU A C 1
ATOM 1295 O O . LEU A 1 157 ? -5.894 7.625 21.598 1.00 98.56 157 LEU A O 1
ATOM 1299 N N . ASP A 1 158 ? -5.007 5.564 21.692 1.00 98.19 158 ASP A N 1
ATOM 1300 C CA . ASP A 1 158 ? -3.777 5.912 20.978 1.00 98.19 158 ASP A CA 1
ATOM 1301 C C . ASP A 1 158 ? -4.056 6.430 19.560 1.00 98.19 158 ASP A C 1
ATOM 1303 O O . ASP A 1 158 ? -3.497 7.445 19.148 1.00 98.19 158 ASP A O 1
ATOM 1307 N N . MET A 1 159 ? -4.938 5.769 18.804 1.00 98.25 159 MET A N 1
ATOM 1308 C CA . MET A 1 159 ? -5.319 6.213 17.457 1.00 98.25 159 MET A CA 1
ATOM 1309 C C . MET A 1 159 ? -6.045 7.565 17.461 1.00 98.25 159 MET A C 1
ATOM 1311 O O . MET A 1 159 ? -5.802 8.395 16.583 1.00 98.25 159 MET A O 1
ATOM 1315 N N . ILE A 1 160 ? -6.910 7.808 18.450 1.00 98.38 160 ILE A N 1
ATOM 1316 C CA . ILE A 1 160 ? -7.591 9.098 18.629 1.00 98.38 160 ILE A CA 1
ATOM 1317 C C . ILE A 1 160 ? -6.581 10.204 18.937 1.00 98.38 160 ILE A C 1
ATOM 1319 O O . ILE A 1 160 ? -6.664 11.277 18.338 1.00 98.38 160 ILE A O 1
ATOM 1323 N N . ARG A 1 161 ? -5.608 9.940 19.816 1.00 98.00 161 ARG A N 1
ATOM 1324 C CA . ARG A 1 161 ? -4.541 10.892 20.157 1.00 98.00 161 ARG A CA 1
ATOM 1325 C C . ARG A 1 161 ? -3.666 11.232 18.962 1.00 98.00 161 ARG A C 1
ATOM 1327 O O . ARG A 1 161 ? -3.474 12.410 18.696 1.00 98.00 161 ARG A O 1
ATOM 1334 N N . LEU A 1 162 ? -3.251 10.234 18.177 1.00 97.62 162 LEU A N 1
ATOM 1335 C CA . LEU A 1 162 ? -2.511 10.474 16.932 1.00 97.62 162 LEU A CA 1
ATOM 1336 C C . LEU A 1 162 ? -3.277 11.417 15.994 1.00 97.62 162 LEU A C 1
ATOM 1338 O O . LEU A 1 162 ? -2.693 12.328 15.414 1.00 97.62 162 LEU A O 1
ATOM 1342 N N . LEU A 1 163 ? -4.593 11.229 15.848 1.00 97.12 163 LEU A N 1
ATOM 1343 C CA . LEU A 1 163 ? -5.396 12.113 15.007 1.00 97.12 163 LEU A CA 1
ATOM 1344 C C . LEU A 1 163 ? -5.547 13.516 15.612 1.00 97.12 163 LEU A C 1
ATOM 1346 O O . LEU A 1 163 ? -5.492 14.493 14.871 1.00 97.12 163 LEU A O 1
ATOM 1350 N N . LEU A 1 164 ? -5.723 13.638 16.930 1.00 96.56 164 LEU A N 1
ATOM 1351 C CA . LEU A 1 164 ? -5.743 14.935 17.614 1.00 96.56 164 LEU A CA 1
ATOM 1352 C C . LEU A 1 164 ? -4.422 15.689 17.424 1.00 96.56 164 LEU A C 1
ATOM 1354 O O . LEU A 1 164 ? -4.456 16.866 17.062 1.00 96.56 164 LEU A O 1
ATOM 1358 N N . ASP A 1 165 ? -3.290 15.002 17.569 1.00 94.94 165 ASP A N 1
ATOM 1359 C CA . ASP A 1 165 ? -1.956 15.559 17.344 1.00 94.94 165 ASP A CA 1
ATOM 1360 C C . ASP A 1 165 ? -1.802 16.046 15.897 1.00 94.94 165 ASP A C 1
ATOM 1362 O O . ASP A 1 165 ? -1.333 17.158 15.667 1.00 94.94 165 ASP A O 1
ATOM 1366 N N . LEU A 1 166 ? -2.293 15.293 14.905 1.00 93.94 166 LEU A N 1
ATOM 1367 C CA . LEU A 1 166 ? -2.293 15.736 13.503 1.00 93.94 166 LEU A CA 1
ATOM 1368 C C . LEU A 1 166 ? -3.179 16.955 13.232 1.00 93.94 166 LEU A C 1
ATOM 1370 O O . LEU A 1 166 ? -2.885 17.728 12.320 1.00 93.94 166 LEU A O 1
ATOM 1374 N N . LEU A 1 167 ? -4.270 17.124 13.980 1.00 92.12 167 LEU A N 1
ATOM 1375 C CA . LEU A 1 167 ? -5.146 18.291 13.859 1.00 92.12 167 LEU A CA 1
ATOM 1376 C C . LEU A 1 167 ? -4.561 19.535 14.547 1.00 92.12 167 LEU A C 1
ATOM 1378 O O . LEU A 1 167 ? -4.947 20.652 14.198 1.00 92.12 167 LEU A O 1
ATOM 1382 N N . GLU A 1 168 ? -3.676 19.354 15.530 1.00 91.06 168 GLU A N 1
ATOM 1383 C CA . GLU A 1 168 ? -3.112 20.435 16.345 1.00 91.06 168 GLU A CA 1
ATOM 1384 C C . GLU A 1 168 ? -1.695 20.834 15.906 1.00 91.06 168 GLU A C 1
ATOM 1386 O O . GLU A 1 168 ? -1.438 22.014 15.656 1.00 91.06 168 GLU A O 1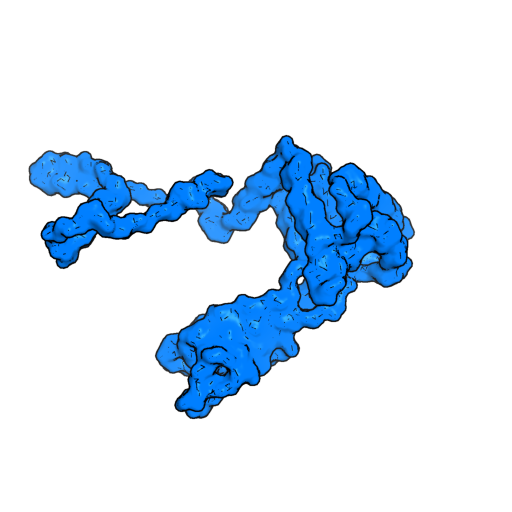
ATOM 1391 N N . ALA A 1 169 ? -0.791 19.865 15.768 1.00 91.94 169 ALA A N 1
ATOM 1392 C CA . ALA A 1 169 ? 0.606 20.057 15.393 1.00 91.94 169 ALA A CA 1
ATOM 1393 C C . ALA A 1 169 ? 1.145 18.855 14.581 1.00 91.94 169 ALA A C 1
ATOM 1395 O O . ALA A 1 169 ? 1.884 18.029 15.117 1.00 91.94 169 ALA A O 1
ATOM 1396 N N . PRO A 1 170 ? 0.809 18.746 13.281 1.00 91.50 170 PRO A N 1
ATOM 1397 C CA . PRO A 1 170 ? 1.228 17.610 12.467 1.00 91.50 170 PRO A CA 1
ATOM 1398 C C . PRO A 1 170 ? 2.750 17.516 12.290 1.00 91.50 170 PRO A C 1
ATOM 1400 O O . PRO A 1 170 ? 3.406 18.450 11.826 1.00 91.50 170 PRO A O 1
ATOM 1403 N N . ASP A 1 171 ? 3.296 16.332 12.567 1.00 93.56 171 ASP A N 1
ATOM 1404 C CA . ASP A 1 171 ? 4.690 15.965 12.321 1.00 93.56 171 ASP A CA 1
ATOM 1405 C C . ASP A 1 171 ? 4.794 14.685 11.460 1.00 93.56 171 ASP A C 1
ATOM 1407 O O . ASP A 1 171 ? 3.798 13.978 11.270 1.00 93.56 171 ASP A O 1
ATOM 1411 N N . PRO A 1 172 ? 5.966 14.395 10.865 1.00 94.12 172 PRO A N 1
ATOM 1412 C CA . PRO A 1 172 ? 6.117 13.284 9.922 1.00 94.12 172 PRO A CA 1
ATOM 1413 C C . PRO A 1 172 ? 5.899 11.910 10.558 1.00 94.12 172 PRO A C 1
ATOM 1415 O O . PRO A 1 172 ? 5.309 11.037 9.925 1.00 94.12 172 PRO A O 1
ATOM 1418 N N . CYS A 1 173 ? 6.350 11.721 11.801 1.00 95.44 173 CYS A N 1
ATOM 1419 C CA . CYS A 1 173 ? 6.269 10.439 12.493 1.00 95.44 173 CYS A CA 1
ATOM 1420 C C . CYS A 1 173 ? 4.819 10.125 12.865 1.00 95.44 173 CYS A C 1
ATOM 1422 O O . CYS A 1 173 ? 4.352 9.008 12.650 1.00 95.44 173 CYS A O 1
ATOM 1424 N N . THR A 1 174 ? 4.087 11.110 13.388 1.00 95.69 174 THR A N 1
ATOM 1425 C CA . THR A 1 174 ? 2.665 10.950 13.722 1.00 95.69 174 THR A CA 1
ATOM 1426 C C . THR A 1 174 ? 1.832 10.686 12.470 1.00 95.69 174 THR A C 1
ATOM 1428 O O . THR A 1 174 ? 0.970 9.807 12.489 1.00 95.69 174 THR A O 1
ATOM 1431 N N . LEU A 1 175 ? 2.123 11.375 11.359 1.00 94.69 175 LEU A N 1
ATOM 1432 C CA . LEU A 1 175 ? 1.402 11.181 10.097 1.00 94.69 175 LEU A CA 1
ATOM 1433 C C . LEU A 1 175 ? 1.586 9.761 9.557 1.00 94.69 175 LEU A C 1
ATOM 1435 O O . LEU A 1 175 ? 0.606 9.101 9.210 1.00 94.69 175 LEU A O 1
ATOM 1439 N N . GLU A 1 176 ? 2.829 9.284 9.529 1.00 96.06 176 GLU A N 1
ATOM 1440 C CA . GLU A 1 176 ? 3.165 7.927 9.103 1.00 96.06 176 GLU A CA 1
ATOM 1441 C C . GLU A 1 176 ? 2.509 6.873 9.998 1.00 96.06 176 GLU A C 1
ATOM 1443 O O . GLU A 1 176 ? 1.864 5.946 9.506 1.00 96.06 176 GLU A O 1
ATOM 1448 N N . ASN A 1 177 ? 2.609 7.051 11.317 1.00 96.62 177 ASN A N 1
ATOM 1449 C CA . ASN A 1 177 ? 2.032 6.133 12.292 1.00 96.62 177 ASN A CA 1
ATOM 1450 C C . ASN A 1 177 ? 0.507 6.064 12.188 1.00 96.62 177 ASN A C 1
ATOM 1452 O O . ASN A 1 177 ? -0.052 4.969 12.247 1.00 96.62 177 ASN A O 1
ATOM 1456 N N . PHE A 1 178 ? -0.165 7.205 12.030 1.00 97.50 178 PHE A N 1
ATOM 1457 C CA . PHE A 1 178 ? -1.615 7.251 11.882 1.00 97.50 178 PHE A CA 1
ATOM 1458 C C . PHE A 1 178 ? -2.049 6.587 10.574 1.00 97.50 178 PHE A C 1
ATOM 1460 O O . PHE A 1 178 ? -2.793 5.608 10.604 1.00 97.50 178 PHE A O 1
ATOM 1467 N N . LEU A 1 179 ? -1.537 7.051 9.425 1.00 96.38 179 LEU A N 1
ATOM 1468 C CA . LEU A 1 179 ? -1.923 6.514 8.115 1.00 96.38 179 LEU A CA 1
ATOM 1469 C C . LEU A 1 179 ? -1.573 5.028 7.974 1.00 96.38 179 LEU A C 1
ATOM 1471 O O . LEU A 1 179 ? -2.354 4.274 7.405 1.00 96.38 179 LEU A O 1
ATOM 1475 N N . GLY A 1 180 ? -0.449 4.585 8.541 1.00 96.12 180 GLY A N 1
ATOM 1476 C CA . GLY A 1 180 ? -0.060 3.175 8.561 1.00 96.12 180 GLY A CA 1
ATOM 1477 C C . GLY A 1 180 ? -0.913 2.297 9.484 1.00 96.12 180 GLY A C 1
ATOM 1478 O O . GLY A 1 180 ? -0.874 1.072 9.362 1.00 96.12 180 GLY A O 1
ATOM 1479 N N . ARG A 1 181 ? -1.671 2.876 10.426 1.00 97.38 181 ARG A N 1
ATOM 1480 C CA . ARG A 1 181 ? -2.604 2.149 11.308 1.00 97.38 181 ARG A CA 1
ATOM 1481 C C . ARG A 1 181 ? -4.037 2.132 10.786 1.00 97.38 181 ARG A C 1
ATOM 1483 O O . ARG A 1 181 ? -4.760 1.203 11.138 1.00 97.38 181 ARG A O 1
ATOM 1490 N N . VAL A 1 182 ? -4.436 3.091 9.945 1.00 97.75 182 VAL A N 1
ATOM 1491 C CA . VAL A 1 182 ? -5.766 3.085 9.318 1.00 97.75 182 VAL A CA 1
ATOM 1492 C C . VAL A 1 182 ? -5.945 1.786 8.513 1.00 97.75 182 VAL A C 1
ATOM 1494 O O . VAL A 1 182 ? -5.114 1.471 7.655 1.00 97.75 182 VAL A O 1
ATOM 1497 N N . PRO A 1 183 ? -7.016 1.010 8.753 1.00 96.50 183 PRO A N 1
ATOM 1498 C CA . PRO A 1 183 ? -7.215 -0.272 8.086 1.00 96.50 183 PRO A CA 1
ATOM 1499 C C . PRO A 1 183 ? -7.637 -0.064 6.625 1.00 96.50 183 PRO A C 1
ATOM 1501 O O . PRO A 1 183 ? -8.809 0.162 6.343 1.00 96.50 183 PRO A O 1
ATOM 1504 N N . MET A 1 184 ? -6.682 -0.114 5.692 1.00 95.62 184 MET A N 1
ATOM 1505 C CA . MET A 1 184 ? -6.917 0.171 4.264 1.00 95.62 184 MET A CA 1
ATOM 1506 C C . MET A 1 184 ? -6.818 -1.057 3.354 1.00 95.62 184 MET A C 1
ATOM 1508 O O . MET A 1 184 ? -7.542 -1.162 2.365 1.00 95.62 184 MET A O 1
ATOM 1512 N N . VAL A 1 185 ? -5.884 -1.961 3.649 1.00 96.38 185 VAL A N 1
ATOM 1513 C CA . VAL A 1 185 ? -5.487 -3.035 2.733 1.00 96.38 185 VAL A CA 1
ATOM 1514 C C . VAL A 1 185 ? -6.199 -4.326 3.124 1.00 96.38 185 VAL A C 1
ATOM 1516 O O . VAL A 1 185 ? -5.822 -4.977 4.093 1.00 96.38 185 VAL A O 1
ATOM 1519 N N . PHE A 1 186 ? -7.226 -4.687 2.354 1.00 96.94 186 PHE A N 1
ATOM 1520 C CA . PHE A 1 186 ? -8.006 -5.920 2.544 1.00 96.94 186 PHE A CA 1
ATOM 1521 C C . PHE A 1 186 ? -7.934 -6.845 1.325 1.00 96.94 186 PHE A C 1
ATOM 1523 O O . PHE A 1 186 ? -7.751 -8.049 1.470 1.00 96.94 186 PHE A O 1
ATOM 1530 N N . ASN A 1 187 ? -8.014 -6.270 0.122 1.00 98.00 187 ASN A N 1
ATOM 1531 C CA . ASN A 1 187 ? -7.908 -6.986 -1.145 1.00 98.00 187 ASN A CA 1
ATOM 1532 C C . ASN A 1 187 ? -6.658 -6.518 -1.891 1.00 98.00 187 ASN A C 1
ATOM 1534 O O . ASN A 1 187 ? -6.514 -5.325 -2.164 1.00 98.00 187 ASN A O 1
ATOM 1538 N N . VAL A 1 188 ? -5.774 -7.450 -2.236 1.00 98.56 188 VAL A N 1
ATOM 1539 C CA . VAL A 1 188 ? -4.505 -7.184 -2.922 1.00 98.56 188 VAL A CA 1
ATOM 1540 C C . VAL A 1 188 ? -4.470 -7.949 -4.238 1.00 98.56 188 VAL A C 1
ATOM 1542 O O . VAL A 1 188 ? -4.791 -9.134 -4.293 1.00 98.56 188 VAL A O 1
ATOM 1545 N N . VAL A 1 189 ? -4.050 -7.272 -5.305 1.00 98.62 189 VAL A N 1
ATOM 1546 C CA . VAL A 1 189 ? -3.807 -7.881 -6.616 1.00 98.62 189 VAL A CA 1
ATOM 1547 C C . VAL A 1 189 ? -2.343 -7.675 -6.980 1.00 98.62 189 VAL A C 1
ATOM 1549 O O . VAL A 1 189 ? -1.861 -6.545 -6.999 1.00 98.62 189 VAL A O 1
ATOM 1552 N N . ILE A 1 190 ? -1.648 -8.767 -7.285 1.00 98.44 190 ILE A N 1
ATOM 1553 C CA . ILE A 1 190 ? -0.247 -8.789 -7.714 1.00 98.44 190 ILE A CA 1
ATOM 1554 C C . ILE A 1 190 ? -0.206 -9.269 -9.161 1.00 98.44 190 ILE A C 1
ATOM 1556 O O . ILE A 1 190 ? -0.871 -10.242 -9.501 1.00 98.44 190 ILE A O 1
ATOM 1560 N N . LEU A 1 191 ? 0.566 -8.607 -10.023 1.00 98.38 191 LEU A N 1
ATOM 1561 C CA . LEU A 1 191 ? 0.692 -8.981 -11.434 1.00 98.38 191 LEU A CA 1
ATOM 1562 C C . LEU A 1 191 ? 2.035 -9.664 -11.694 1.00 98.38 191 LEU A C 1
ATOM 1564 O O . LEU A 1 191 ? 3.086 -9.077 -11.451 1.00 98.38 191 LEU A O 1
ATOM 1568 N N . SER A 1 192 ? 2.001 -10.869 -12.263 1.00 97.81 192 SER A N 1
ATOM 1569 C CA . SER A 1 192 ? 3.188 -11.568 -12.767 1.00 97.81 192 SER A CA 1
ATOM 1570 C C . SER A 1 192 ? 2.850 -12.366 -14.036 1.00 97.81 192 SER A C 1
ATOM 1572 O O . SER A 1 192 ? 2.719 -13.589 -13.974 1.00 97.81 192 SER A O 1
ATOM 1574 N N . PRO A 1 193 ? 2.669 -11.699 -15.196 1.00 97.31 193 PRO A N 1
ATOM 1575 C CA . PRO A 1 193 ? 2.080 -12.337 -16.379 1.00 97.31 193 PRO A CA 1
ATOM 1576 C C . PRO A 1 193 ? 2.968 -13.362 -17.094 1.00 97.31 193 PRO A C 1
ATOM 1578 O O . PRO A 1 193 ? 2.447 -14.283 -17.716 1.00 97.31 193 PRO A 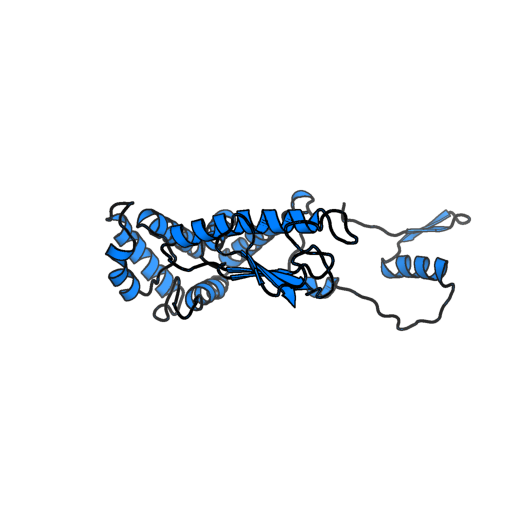O 1
ATOM 1581 N N . HIS A 1 194 ? 4.288 -13.165 -17.086 1.00 95.69 194 HIS A N 1
ATOM 1582 C CA . HIS A 1 194 ? 5.231 -14.004 -17.827 1.00 95.69 194 HIS A CA 1
ATOM 1583 C C . HIS A 1 194 ? 5.747 -15.177 -16.983 1.00 95.69 194 HIS A C 1
ATOM 1585 O O . HIS A 1 194 ? 5.583 -15.198 -15.763 1.00 95.69 194 HIS A O 1
ATOM 1591 N N . GLY A 1 195 ? 6.415 -16.119 -17.651 1.00 94.94 195 GLY A N 1
ATOM 1592 C CA . GLY A 1 195 ? 6.975 -17.313 -17.024 1.00 94.94 195 GLY A CA 1
ATOM 1593 C C . GLY A 1 195 ? 5.933 -18.383 -16.695 1.00 94.94 195 GLY A C 1
ATOM 1594 O O . GLY A 1 195 ? 4.732 -18.230 -16.926 1.00 94.94 195 GLY A O 1
ATOM 1595 N N . TYR A 1 196 ? 6.422 -19.495 -16.158 1.00 97.38 196 TYR A N 1
ATOM 1596 C CA . TYR A 1 196 ? 5.620 -20.596 -15.641 1.00 97.38 196 TYR A CA 1
ATOM 1597 C C . TYR A 1 196 ? 5.375 -20.343 -14.156 1.00 97.38 196 TYR A C 1
ATOM 1599 O O . TYR A 1 196 ? 6.139 -20.780 -13.298 1.00 97.38 196 TYR A O 1
ATOM 1607 N N . PHE A 1 197 ? 4.331 -19.581 -13.838 1.00 97.94 197 PHE A N 1
ATOM 1608 C CA . PHE A 1 197 ? 4.006 -19.283 -12.447 1.00 97.94 197 PHE A CA 1
ATOM 1609 C C . PHE A 1 197 ? 3.220 -20.449 -11.830 1.00 97.94 197 PHE A C 1
ATOM 1611 O O . PHE A 1 197 ? 2.031 -20.632 -12.109 1.00 97.94 197 PHE A O 1
ATOM 1618 N N . ALA A 1 198 ? 3.896 -21.246 -11.008 1.00 96.69 198 ALA A N 1
ATOM 1619 C CA . ALA A 1 198 ? 3.344 -22.332 -10.200 1.00 96.69 198 ALA A CA 1
ATOM 1620 C C . ALA A 1 198 ? 4.232 -22.558 -8.967 1.00 96.69 198 ALA A C 1
ATOM 1622 O O . ALA A 1 198 ? 5.316 -21.979 -8.865 1.00 96.69 198 ALA A O 1
ATOM 1623 N N . GLN A 1 199 ? 3.766 -23.390 -8.040 1.00 96.19 199 GLN A N 1
ATOM 1624 C CA . GLN A 1 199 ? 4.467 -23.659 -6.781 1.00 96.19 199 GLN A CA 1
ATOM 1625 C C . GLN A 1 199 ? 5.500 -24.782 -6.903 1.00 96.19 199 GLN A C 1
ATOM 1627 O O . GLN A 1 199 ? 6.552 -24.717 -6.274 1.00 96.19 199 GLN A O 1
ATOM 1632 N N . ASP A 1 200 ? 5.249 -25.742 -7.795 1.00 93.75 200 ASP A N 1
ATOM 1633 C CA . ASP A 1 200 ? 6.112 -26.894 -8.050 1.00 93.75 200 ASP A CA 1
ATOM 1634 C C . ASP A 1 200 ? 6.425 -27.059 -9.543 1.00 93.75 200 ASP A C 1
ATOM 1636 O O . ASP A 1 200 ? 5.698 -26.585 -10.416 1.00 93.75 200 ASP A O 1
ATOM 1640 N N . ASN A 1 201 ? 7.507 -27.786 -9.843 1.00 91.00 201 ASN A N 1
ATOM 1641 C CA . ASN A 1 201 ? 7.886 -28.245 -11.190 1.00 91.00 201 ASN A CA 1
ATOM 1642 C C . ASN A 1 201 ? 8.131 -27.151 -12.252 1.00 91.00 201 ASN A C 1
ATOM 1644 O O . ASN A 1 201 ? 8.120 -27.450 -13.444 1.00 91.00 201 ASN A O 1
ATOM 1648 N N . VAL A 1 202 ? 8.387 -25.903 -11.845 1.00 90.00 202 VAL A N 1
ATOM 1649 C CA . VAL A 1 202 ? 8.583 -24.771 -12.778 1.00 90.00 202 VAL A CA 1
ATOM 1650 C C . VAL A 1 202 ? 9.913 -24.032 -12.628 1.00 90.00 202 VAL A C 1
ATOM 1652 O O . VAL A 1 202 ? 10.354 -23.352 -13.555 1.00 90.00 202 VAL A O 1
ATOM 1655 N N . LEU A 1 203 ? 10.592 -24.156 -11.483 1.00 85.94 203 LEU A N 1
ATOM 1656 C CA . LEU A 1 203 ? 11.851 -23.446 -11.251 1.00 85.94 203 LEU A CA 1
ATOM 1657 C C . LEU A 1 203 ? 12.942 -23.914 -12.225 1.00 85.94 203 LEU A C 1
ATOM 1659 O O . LEU A 1 203 ? 13.219 -25.106 -12.344 1.00 85.94 203 LEU A O 1
ATOM 1663 N N . GLY A 1 204 ? 13.577 -22.953 -12.901 1.00 86.81 204 GLY A N 1
ATOM 1664 C CA . GLY A 1 204 ? 14.601 -23.205 -13.919 1.00 86.81 204 GLY A CA 1
ATOM 1665 C C . GLY A 1 204 ? 14.072 -23.230 -15.355 1.00 86.81 204 GLY A C 1
ATOM 1666 O O . GLY A 1 204 ? 14.868 -23.360 -16.285 1.00 86.81 204 GLY A O 1
ATOM 1667 N N . TYR A 1 205 ? 12.760 -23.082 -15.559 1.00 88.88 205 TYR A N 1
ATOM 1668 C CA . TYR A 1 205 ? 12.184 -22.905 -16.893 1.00 88.88 205 TYR A CA 1
ATOM 1669 C C . TYR A 1 205 ? 12.474 -21.490 -17.422 1.00 88.88 205 TYR A C 1
ATOM 1671 O O . TYR A 1 205 ? 12.739 -20.577 -16.631 1.00 88.88 205 TYR A O 1
ATOM 1679 N N . PRO A 1 206 ? 12.410 -21.267 -18.751 1.00 88.06 206 PRO A N 1
ATOM 1680 C CA . PRO A 1 206 ? 12.518 -19.928 -19.322 1.00 88.06 206 PRO A CA 1
ATOM 1681 C C . PRO A 1 206 ? 11.579 -18.941 -18.622 1.00 88.06 206 PRO A C 1
ATOM 1683 O O . PRO A 1 206 ? 10.443 -19.283 -18.281 1.00 88.06 206 PRO A O 1
ATOM 1686 N N . ASP A 1 207 ? 12.085 -17.736 -18.366 1.00 88.88 207 ASP A N 1
ATOM 1687 C CA . ASP A 1 207 ? 11.373 -16.647 -17.686 1.00 88.88 207 ASP A CA 1
ATOM 1688 C C . ASP A 1 207 ? 10.834 -17.002 -16.283 1.00 88.88 207 ASP A C 1
ATOM 1690 O O . ASP A 1 207 ? 9.974 -16.306 -15.748 1.00 88.88 207 ASP A O 1
ATOM 1694 N N . THR A 1 208 ? 11.336 -18.081 -15.667 1.00 91.69 208 THR A N 1
ATOM 1695 C CA . THR A 1 208 ? 10.856 -18.601 -14.380 1.00 91.69 208 THR A CA 1
ATOM 1696 C C . THR A 1 208 ? 12.010 -18.763 -13.399 1.00 91.69 208 THR A C 1
ATOM 1698 O O . THR A 1 208 ? 12.847 -19.659 -13.516 1.00 91.69 208 THR A O 1
ATOM 1701 N N . GLY A 1 209 ? 12.061 -17.891 -12.396 1.00 92.19 209 GLY A N 1
ATOM 1702 C CA . GLY A 1 209 ? 13.165 -17.867 -11.440 1.00 92.19 209 GLY A CA 1
ATOM 1703 C C . GLY A 1 209 ? 12.822 -17.116 -10.162 1.00 92.19 209 GLY A C 1
ATOM 1704 O O . GLY A 1 209 ? 11.729 -17.265 -9.619 1.00 92.19 209 GLY A O 1
ATOM 1705 N N . GLY A 1 210 ? 13.757 -16.288 -9.689 1.00 93.25 210 GLY A N 1
ATOM 1706 C CA . GLY A 1 210 ? 13.654 -15.608 -8.393 1.00 93.25 210 GLY A CA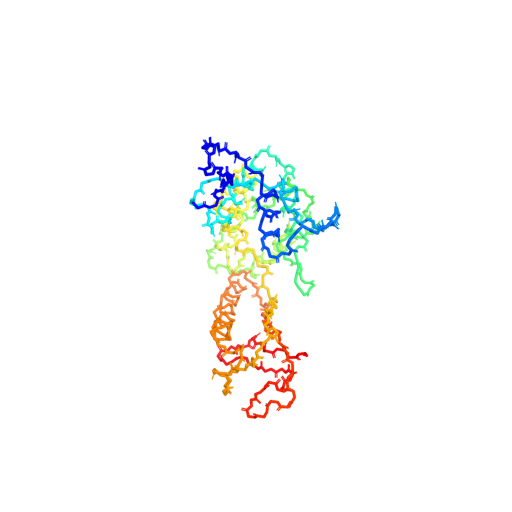 1
ATOM 1707 C C . GLY A 1 210 ? 12.392 -14.762 -8.204 1.00 93.25 210 GLY A C 1
ATOM 1708 O O . GLY A 1 210 ? 11.926 -14.644 -7.080 1.00 93.25 210 GLY A O 1
ATOM 1709 N N . GLN A 1 211 ? 11.793 -14.236 -9.278 1.00 94.19 211 GLN A N 1
ATOM 1710 C CA . GLN A 1 211 ? 10.534 -13.486 -9.204 1.00 94.19 211 GLN A CA 1
ATOM 1711 C C . GLN A 1 211 ? 9.367 -14.333 -8.671 1.00 94.19 211 GLN A C 1
ATOM 1713 O O . GLN A 1 211 ? 8.585 -13.838 -7.866 1.00 94.19 211 GLN A O 1
ATOM 1718 N N . VAL A 1 212 ? 9.253 -15.601 -9.083 1.00 94.75 212 VAL A N 1
ATOM 1719 C CA . VAL A 1 212 ? 8.169 -16.484 -8.615 1.00 94.75 212 VAL A CA 1
ATOM 1720 C C . VAL A 1 212 ? 8.336 -16.766 -7.127 1.00 94.75 212 VAL A C 1
ATOM 1722 O O . VAL A 1 212 ? 7.403 -16.565 -6.357 1.00 94.75 212 VAL A O 1
ATOM 1725 N N . VAL A 1 213 ? 9.553 -17.138 -6.716 1.00 94.44 213 VAL A N 1
ATOM 1726 C CA . VAL A 1 213 ? 9.886 -17.388 -5.304 1.00 94.44 213 VAL A CA 1
ATOM 1727 C C . VAL A 1 213 ? 9.629 -16.139 -4.461 1.00 94.44 213 VAL A C 1
ATOM 1729 O O . VAL A 1 213 ? 8.973 -16.219 -3.428 1.00 94.44 213 VAL A O 1
ATOM 1732 N N . TYR A 1 214 ? 10.065 -14.972 -4.943 1.00 96.44 214 TYR A N 1
ATOM 1733 C CA . TYR A 1 214 ? 9.860 -13.697 -4.263 1.00 96.44 214 TYR A CA 1
ATOM 1734 C C . TYR A 1 214 ? 8.378 -13.405 -4.016 1.00 96.44 214 TYR A C 1
ATOM 1736 O O . TYR A 1 214 ? 8.008 -13.044 -2.903 1.00 96.44 214 TYR A O 1
ATOM 1744 N N . ILE A 1 215 ? 7.521 -13.573 -5.029 1.00 97.75 215 ILE A N 1
ATOM 1745 C CA . ILE A 1 215 ? 6.087 -13.294 -4.891 1.00 97.75 215 ILE A CA 1
ATOM 1746 C C . ILE A 1 215 ? 5.421 -14.304 -3.949 1.00 97.75 215 ILE A C 1
ATOM 1748 O O . ILE A 1 215 ? 4.621 -13.903 -3.108 1.00 97.75 215 ILE A O 1
ATOM 1752 N N . LEU A 1 216 ? 5.765 -15.593 -4.036 1.00 97.44 216 LEU A N 1
ATOM 1753 C CA . LEU A 1 216 ? 5.215 -16.619 -3.141 1.00 97.44 216 LEU A CA 1
ATOM 1754 C C . LEU A 1 216 ? 5.603 -16.376 -1.671 1.00 97.44 216 LEU A C 1
ATOM 1756 O O . LEU A 1 216 ? 4.774 -16.534 -0.775 1.00 97.44 216 LEU A O 1
ATOM 1760 N N . ASP A 1 217 ? 6.833 -15.936 -1.403 1.00 97.06 217 ASP A N 1
ATOM 1761 C CA . ASP A 1 217 ? 7.254 -15.529 -0.057 1.00 97.06 217 ASP A CA 1
ATOM 1762 C C . ASP A 1 217 ? 6.555 -14.240 0.393 1.00 97.06 217 ASP A C 1
ATOM 1764 O O . ASP A 1 217 ? 6.076 -14.148 1.527 1.00 97.06 217 ASP A O 1
ATOM 1768 N N . GLN A 1 218 ? 6.442 -13.262 -0.511 1.00 97.75 218 GLN A N 1
ATOM 1769 C CA . GLN A 1 218 ? 5.805 -11.974 -0.249 1.00 97.75 218 GLN A CA 1
ATOM 1770 C C . GLN A 1 218 ? 4.351 -12.140 0.190 1.00 97.75 218 GLN A C 1
ATOM 1772 O O . GLN A 1 218 ? 3.959 -11.536 1.185 1.00 97.75 218 GLN A O 1
ATOM 1777 N N . VAL A 1 219 ? 3.546 -12.936 -0.521 1.00 98.31 219 VAL A N 1
ATOM 1778 C CA . VAL A 1 219 ? 2.112 -13.050 -0.208 1.00 98.31 219 VAL A CA 1
ATOM 1779 C C . VAL A 1 219 ? 1.856 -13.702 1.144 1.00 98.31 219 VAL A C 1
ATOM 1781 O O . VAL A 1 219 ? 0.950 -13.271 1.847 1.00 98.31 219 VAL A O 1
ATOM 1784 N N . ARG A 1 220 ? 2.694 -14.659 1.563 1.00 97.94 220 ARG A N 1
ATOM 1785 C CA . ARG A 1 220 ? 2.591 -15.304 2.884 1.00 97.94 220 ARG A CA 1
ATOM 1786 C C . ARG A 1 220 ? 2.891 -14.331 4.019 1.00 97.94 220 ARG A C 1
ATOM 1788 O O . ARG A 1 220 ? 2.152 -14.252 5.003 1.00 97.94 220 ARG A O 1
ATOM 1795 N N . ALA A 1 221 ? 3.966 -13.558 3.869 1.00 97.94 221 ALA A N 1
ATOM 1796 C CA . AL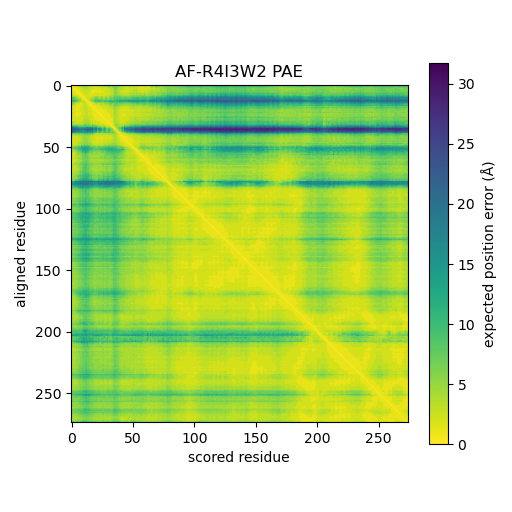A A 1 221 ? 4.311 -12.517 4.830 1.00 97.94 221 ALA A CA 1
ATOM 1797 C C . ALA A 1 221 ? 3.237 -11.416 4.872 1.00 97.94 221 ALA A C 1
ATOM 1799 O O . ALA A 1 221 ? 2.828 -10.985 5.950 1.00 97.94 221 ALA A O 1
ATOM 1800 N N . LEU A 1 222 ? 2.746 -10.999 3.701 1.00 98.19 222 LEU A N 1
ATOM 1801 C CA . LEU A 1 222 ? 1.738 -9.953 3.573 1.00 98.19 222 LEU A CA 1
ATOM 1802 C C . LEU A 1 222 ? 0.391 -10.377 4.168 1.00 98.19 222 LEU A C 1
ATOM 1804 O O . LEU A 1 222 ? -0.217 -9.590 4.885 1.00 98.19 222 LEU A O 1
ATOM 1808 N N . GLU A 1 223 ? -0.047 -11.615 3.937 1.00 98.25 223 GLU A N 1
ATOM 1809 C CA . GLU A 1 223 ? -1.257 -12.172 4.547 1.00 98.25 223 GLU A CA 1
ATOM 1810 C C . GLU A 1 223 ? -1.192 -12.128 6.076 1.00 98.25 223 GLU A C 1
ATOM 1812 O O . GLU A 1 223 ? -2.142 -11.683 6.721 1.00 98.25 223 GLU A O 1
ATOM 1817 N N . THR A 1 224 ? -0.058 -12.536 6.654 1.00 97.94 224 THR A N 1
ATOM 1818 C CA . THR A 1 224 ? 0.138 -12.541 8.111 1.00 97.94 224 THR A CA 1
ATOM 1819 C C . THR A 1 224 ? 0.014 -11.128 8.692 1.00 97.94 224 THR A C 1
ATOM 1821 O O . THR A 1 224 ? -0.718 -10.921 9.663 1.00 97.94 224 THR A O 1
ATOM 1824 N N . GLU A 1 225 ? 0.669 -10.139 8.074 1.00 97.94 225 GLU A N 1
ATOM 1825 C CA . GLU A 1 225 ? 0.582 -8.737 8.506 1.00 97.94 225 GLU A CA 1
ATOM 1826 C C . GLU A 1 225 ? -0.832 -8.169 8.306 1.00 97.94 225 GLU A C 1
ATOM 1828 O O . GLU A 1 225 ? -1.348 -7.478 9.185 1.00 97.94 225 GLU A O 1
ATOM 1833 N N . MET A 1 226 ? -1.502 -8.490 7.193 1.00 97.94 226 MET A N 1
ATOM 1834 C CA . MET A 1 226 ? -2.883 -8.065 6.940 1.00 97.94 226 MET A CA 1
ATOM 1835 C C . MET A 1 226 ? -3.836 -8.605 8.008 1.00 97.94 226 MET A C 1
ATOM 1837 O O . MET A 1 226 ? -4.591 -7.830 8.593 1.00 97.94 226 MET A O 1
ATOM 1841 N N . LEU A 1 227 ? -3.771 -9.902 8.324 1.00 97.88 227 LEU A N 1
ATOM 1842 C CA . LEU A 1 227 ? -4.586 -10.513 9.380 1.00 97.88 227 LEU A CA 1
ATOM 1843 C C . LEU A 1 227 ? -4.332 -9.857 10.739 1.00 97.88 227 LEU A C 1
ATOM 1845 O O . LEU A 1 227 ? -5.275 -9.526 11.463 1.00 97.88 227 LEU A O 1
ATOM 1849 N N . GLN A 1 228 ? -3.061 -9.625 11.072 1.00 97.69 228 GLN A N 1
ATOM 1850 C CA . GLN A 1 228 ? -2.684 -8.955 12.308 1.00 97.69 228 GLN A CA 1
ATOM 1851 C C . GLN A 1 228 ? -3.252 -7.532 12.375 1.00 97.69 228 GLN A C 1
ATOM 1853 O O . GLN A 1 228 ? -3.832 -7.159 13.396 1.00 97.69 228 GLN A O 1
ATOM 1858 N N . ARG A 1 229 ? -3.128 -6.745 11.303 1.00 97.50 229 ARG A N 1
ATOM 1859 C CA . ARG A 1 229 ? -3.634 -5.366 11.237 1.00 97.50 229 ARG A CA 1
ATOM 1860 C C . ARG A 1 229 ? -5.150 -5.303 11.328 1.00 97.50 229 ARG A C 1
ATOM 1862 O O . ARG A 1 229 ? -5.663 -4.510 12.110 1.00 97.50 229 ARG A O 1
ATOM 1869 N N . ILE A 1 230 ? -5.859 -6.153 10.588 1.00 97.75 230 ILE A N 1
ATOM 1870 C CA . ILE A 1 230 ? -7.325 -6.232 10.621 1.00 97.75 230 ILE A CA 1
ATOM 1871 C C . ILE A 1 230 ? -7.798 -6.512 12.052 1.00 97.75 230 ILE A C 1
ATOM 1873 O O . ILE A 1 230 ? -8.620 -5.764 12.588 1.00 97.75 230 ILE A O 1
ATOM 1877 N N . LYS A 1 231 ? -7.208 -7.523 12.702 1.00 97.81 231 LYS A N 1
ATOM 1878 C CA . LYS A 1 231 ? -7.538 -7.885 14.083 1.00 97.81 231 LYS A CA 1
ATOM 1879 C C . LYS A 1 231 ? -7.262 -6.741 15.056 1.00 97.81 231 LYS A C 1
ATOM 1881 O O . LYS A 1 231 ? -8.134 -6.395 15.840 1.00 97.81 231 LYS A O 1
ATOM 1886 N N . GLN A 1 232 ? -6.076 -6.136 14.988 1.00 97.81 232 GLN A N 1
ATOM 1887 C CA . GLN A 1 232 ? -5.671 -5.045 15.881 1.00 97.81 232 GLN A CA 1
ATOM 1888 C C . GLN A 1 232 ? -6.550 -3.791 15.768 1.00 97.81 232 GLN A C 1
ATOM 1890 O O . GLN A 1 232 ? -6.559 -2.988 16.695 1.00 97.81 232 GLN A O 1
ATOM 1895 N N . GLN A 1 233 ? -7.261 -3.608 14.651 1.00 97.75 233 GLN A N 1
ATOM 1896 C CA . GLN A 1 233 ? -8.199 -2.499 14.451 1.00 97.75 233 GLN A CA 1
ATOM 1897 C C . GLN A 1 233 ? -9.653 -2.854 14.815 1.00 97.75 233 GLN A C 1
ATOM 1899 O O . GLN A 1 233 ? -10.565 -2.077 14.528 1.00 97.75 233 GLN A O 1
ATOM 1904 N N . GLY A 1 234 ? -9.888 -4.013 15.445 1.00 97.19 234 GLY A N 1
ATOM 1905 C CA . GLY A 1 234 ? -11.221 -4.443 15.886 1.00 97.19 234 GLY A CA 1
ATOM 1906 C C . GLY A 1 234 ? -12.136 -4.885 14.740 1.00 97.19 234 GLY A C 1
ATOM 1907 O O . GLY A 1 234 ? -13.365 -4.801 14.846 1.00 97.19 234 GLY A O 1
ATOM 1908 N N . LEU A 1 235 ? -11.545 -5.319 13.622 1.00 97.38 235 LEU A N 1
ATOM 1909 C CA . LEU A 1 235 ? -12.251 -5.734 12.415 1.00 97.38 235 LEU A CA 1
ATOM 1910 C C . LEU A 1 235 ? -12.164 -7.251 12.224 1.00 97.38 235 LEU A C 1
ATOM 1912 O O . LEU A 1 235 ? -11.191 -7.890 12.610 1.00 97.38 235 LEU A O 1
ATOM 1916 N N . ASN A 1 236 ? -13.178 -7.808 11.563 1.00 95.50 236 ASN A N 1
ATOM 1917 C CA . ASN A 1 236 ? -13.296 -9.242 11.273 1.00 95.50 236 ASN A CA 1
ATOM 1918 C C . ASN A 1 236 ? -13.370 -9.512 9.760 1.00 95.50 236 ASN A C 1
ATOM 1920 O O . ASN A 1 236 ? -14.031 -10.455 9.327 1.00 95.50 236 ASN A O 1
ATOM 1924 N N . PHE A 1 237 ? -12.772 -8.640 8.943 1.00 95.31 237 PHE A N 1
ATOM 1925 C CA . PHE A 1 237 ? -12.738 -8.839 7.496 1.00 95.31 237 PHE A CA 1
ATOM 1926 C C . PHE A 1 237 ? -11.789 -9.971 7.127 1.00 95.31 237 PHE A C 1
ATOM 1928 O O . PHE A 1 237 ? -10.730 -10.142 7.729 1.00 95.31 237 PHE A O 1
ATOM 1935 N N . THR A 1 238 ? -12.163 -10.721 6.101 1.00 95.88 238 THR A N 1
ATOM 1936 C CA . THR A 1 238 ? -11.310 -11.755 5.534 1.00 95.88 238 THR A CA 1
ATOM 1937 C C . THR A 1 238 ? -10.479 -11.134 4.414 1.00 95.88 238 THR A C 1
ATOM 1939 O O . THR A 1 238 ? -11.069 -10.643 3.452 1.00 95.88 238 THR A O 1
ATOM 1942 N N . PRO A 1 239 ? -9.137 -11.110 4.511 1.00 97.44 239 PRO A N 1
ATOM 1943 C CA . PRO A 1 239 ? -8.322 -10.561 3.440 1.00 97.44 239 PRO A CA 1
ATOM 1944 C C . PRO A 1 239 ? -8.394 -11.445 2.189 1.00 97.44 239 PRO A C 1
ATOM 1946 O O . PRO A 1 239 ? -8.797 -12.607 2.248 1.00 97.44 239 PRO A O 1
ATOM 1949 N N . ARG A 1 240 ? -7.969 -10.909 1.045 1.00 98.31 240 ARG A N 1
ATOM 1950 C CA . ARG A 1 240 ? -7.774 -11.687 -0.181 1.00 98.31 240 ARG A CA 1
ATOM 1951 C C . ARG A 1 240 ? -6.561 -11.188 -0.944 1.00 98.31 240 ARG A C 1
ATOM 1953 O O . ARG A 1 240 ? -6.469 -10.000 -1.244 1.00 98.31 240 ARG A O 1
ATOM 1960 N N . ILE A 1 241 ? -5.668 -12.097 -1.321 1.00 98.75 241 ILE A N 1
ATOM 1961 C CA . ILE A 1 241 ? -4.514 -11.786 -2.168 1.00 98.75 241 ILE A CA 1
ATOM 1962 C C . ILE A 1 241 ? -4.611 -12.617 -3.446 1.00 98.75 241 ILE A C 1
ATOM 1964 O O . ILE A 1 241 ? -4.719 -13.839 -3.391 1.00 98.75 241 ILE A O 1
ATOM 1968 N N . LEU A 1 242 ? -4.604 -11.958 -4.605 1.00 98.75 242 LEU A N 1
ATOM 1969 C CA . LEU A 1 242 ? -4.661 -12.612 -5.911 1.00 98.75 242 LEU A CA 1
ATOM 1970 C C . LEU A 1 242 ? -3.383 -12.345 -6.699 1.00 98.75 242 LEU A C 1
ATOM 1972 O O . LEU A 1 242 ? -3.080 -11.197 -7.023 1.00 98.75 242 LEU A O 1
ATOM 1976 N N . ILE A 1 243 ? -2.669 -13.408 -7.060 1.00 98.75 243 ILE A N 1
ATOM 1977 C CA . ILE A 1 243 ? -1.541 -13.337 -7.990 1.00 98.75 243 ILE A CA 1
ATOM 1978 C C . ILE A 1 243 ? -2.077 -13.597 -9.396 1.00 98.75 243 ILE A C 1
ATOM 1980 O O . ILE A 1 243 ? -2.393 -14.731 -9.747 1.00 98.75 243 ILE A O 1
ATOM 1984 N N . LEU A 1 244 ? -2.196 -12.549 -10.204 1.00 98.75 244 LEU A N 1
ATOM 1985 C CA . LEU A 1 244 ? -2.619 -12.643 -11.594 1.00 98.75 244 LEU A CA 1
ATOM 1986 C C . LEU A 1 244 ? -1.453 -13.029 -12.497 1.00 98.75 244 LEU A C 1
ATOM 1988 O O . LEU A 1 244 ? -0.443 -12.324 -12.589 1.00 98.75 244 LEU A O 1
ATOM 1992 N N . THR A 1 245 ? -1.635 -14.128 -13.215 1.00 98.69 245 THR A N 1
ATOM 1993 C CA . THR A 1 245 ? -0.663 -14.650 -14.175 1.00 98.69 245 THR A CA 1
ATOM 1994 C C . THR A 1 245 ? -1.372 -15.259 -15.385 1.00 98.69 245 THR A C 1
ATOM 1996 O O . THR A 1 245 ? -2.602 -15.312 -15.444 1.00 98.69 245 THR A O 1
ATOM 1999 N N . ARG A 1 246 ? -0.605 -15.681 -16.385 1.00 98.44 246 ARG A N 1
ATOM 2000 C CA . ARG A 1 246 ? -1.133 -16.277 -17.610 1.00 98.44 246 ARG A CA 1
ATOM 2001 C C . ARG A 1 246 ? -1.599 -17.715 -17.374 1.00 98.44 246 ARG A C 1
ATOM 2003 O O . ARG A 1 246 ? -0.910 -18.493 -16.718 1.00 98.44 246 ARG A O 1
ATOM 2010 N N . LEU A 1 247 ? -2.724 -18.092 -17.980 1.00 98.56 247 LEU A N 1
ATOM 2011 C CA . LEU A 1 247 ? -3.155 -19.487 -18.076 1.00 98.56 247 LEU A CA 1
ATOM 2012 C C . LEU A 1 247 ? -2.434 -20.202 -19.231 1.00 98.56 247 LEU A C 1
ATOM 2014 O O . LEU A 1 247 ? -2.466 -19.758 -20.382 1.00 98.56 247 LEU A O 1
ATOM 2018 N N . LEU A 1 248 ? -1.769 -21.318 -18.923 1.00 97.69 248 LEU A N 1
ATOM 2019 C CA . LEU A 1 248 ? -1.000 -22.125 -19.875 1.00 97.69 248 LEU A CA 1
ATOM 2020 C C . LEU A 1 248 ? -1.590 -23.545 -19.933 1.00 97.69 248 LEU A C 1
ATOM 2022 O O . LEU A 1 248 ? -1.173 -24.405 -19.159 1.00 97.69 248 LEU A O 1
ATOM 2026 N N . PRO A 1 249 ? -2.559 -23.814 -20.829 1.00 97.06 249 PRO A N 1
ATOM 2027 C CA . PRO A 1 249 ? -3.309 -25.073 -20.820 1.00 97.06 249 PRO A CA 1
ATOM 2028 C C . PRO A 1 249 ? -2.458 -26.282 -21.238 1.00 97.06 249 PRO A C 1
ATOM 2030 O O . PRO A 1 249 ? -2.708 -27.394 -20.784 1.00 97.06 249 PRO A O 1
ATOM 2033 N N . ASP A 1 250 ? -1.430 -26.056 -22.058 1.00 97.31 250 ASP A N 1
ATOM 2034 C CA . ASP A 1 250 ? -0.577 -27.111 -22.619 1.00 97.31 250 ASP A CA 1
ATOM 2035 C C . ASP A 1 250 ? 0.696 -27.372 -21.783 1.00 97.31 250 ASP A C 1
ATOM 2037 O O . ASP A 1 250 ? 1.546 -28.176 -22.171 1.00 97.31 250 ASP A O 1
ATOM 2041 N N . ALA A 1 251 ? 0.859 -26.699 -20.636 1.00 95.31 251 ALA A N 1
ATOM 2042 C CA . ALA A 1 251 ? 2.004 -26.871 -19.738 1.00 95.31 251 ALA A CA 1
ATOM 2043 C C . ALA A 1 251 ? 1.840 -28.134 -18.870 1.00 95.31 251 ALA A C 1
ATOM 2045 O O . ALA A 1 251 ? 1.441 -28.082 -17.709 1.00 95.31 251 ALA A O 1
ATOM 2046 N N . VAL A 1 252 ? 2.119 -29.297 -19.460 1.00 94.44 252 VAL A N 1
ATOM 2047 C CA . VAL A 1 252 ? 1.982 -30.598 -18.787 1.00 94.44 252 VAL A CA 1
ATOM 2048 C C . VAL A 1 252 ? 3.021 -30.759 -17.671 1.00 94.44 252 VAL A C 1
ATOM 2050 O O . VAL A 1 252 ? 4.187 -30.413 -17.841 1.00 94.44 252 VAL A O 1
ATOM 2053 N N . GLY A 1 253 ? 2.609 -31.342 -16.541 1.00 93.75 253 GLY A N 1
ATOM 2054 C CA . GLY A 1 253 ? 3.472 -31.569 -15.372 1.00 93.75 253 GLY A CA 1
ATOM 2055 C C . GLY A 1 253 ? 3.508 -30.400 -14.384 1.00 93.75 253 GLY A C 1
ATOM 2056 O O . GLY A 1 253 ? 4.156 -30.506 -13.343 1.00 93.75 253 GLY A O 1
ATOM 2057 N N . THR A 1 254 ? 2.784 -29.319 -14.679 1.00 95.88 254 THR A N 1
ATOM 2058 C CA . THR A 1 254 ? 2.623 -28.151 -13.811 1.00 95.88 254 THR A CA 1
ATOM 2059 C C . THR A 1 254 ? 1.139 -27.872 -13.570 1.00 95.88 254 THR A C 1
ATOM 2061 O O . THR A 1 254 ? 0.261 -28.438 -14.225 1.00 95.88 254 THR A O 1
ATOM 2064 N N . THR A 1 255 ? 0.852 -26.968 -12.639 1.00 97.19 255 THR A N 1
ATOM 2065 C CA . THR A 1 255 ? -0.494 -26.440 -12.389 1.00 97.19 255 THR A CA 1
ATOM 2066 C C . THR A 1 255 ? -0.814 -25.208 -13.243 1.00 97.19 255 THR A C 1
ATOM 2068 O O . THR A 1 255 ? -1.871 -24.603 -13.100 1.00 97.19 255 THR A O 1
ATOM 2071 N N . CYS A 1 256 ? 0.044 -24.811 -14.192 1.00 97.38 256 CYS A N 1
ATOM 2072 C CA . CYS A 1 256 ? -0.142 -23.559 -14.941 1.00 97.38 256 CYS A CA 1
ATOM 2073 C C . CYS A 1 256 ? -1.418 -23.520 -15.809 1.00 97.38 256 CYS A C 1
ATOM 2075 O O . CYS A 1 256 ? -1.830 -22.443 -16.248 1.00 97.38 256 CYS A O 1
ATOM 2077 N N . GLY A 1 257 ? -2.051 -24.669 -16.059 1.00 97.25 257 GLY A N 1
ATOM 2078 C CA . GLY A 1 257 ? -3.336 -24.767 -16.752 1.00 97.25 257 GLY A CA 1
ATOM 2079 C C . GLY A 1 257 ? -4.563 -24.584 -15.852 1.00 97.25 257 GLY A C 1
ATOM 2080 O O . GLY A 1 257 ? -5.674 -24.468 -16.370 1.00 97.25 257 GLY A O 1
ATOM 2081 N N . GLU A 1 258 ? -4.405 -24.551 -14.524 1.00 97.38 258 GLU A N 1
ATOM 2082 C CA . GLU A 1 258 ? -5.528 -24.423 -13.595 1.00 97.38 258 GLU A CA 1
ATOM 2083 C C . GLU A 1 258 ? -5.839 -22.957 -13.278 1.00 97.38 258 GLU A C 1
ATOM 2085 O O . GLU A 1 258 ? -4.965 -22.161 -12.928 1.00 97.38 258 GLU A O 1
ATOM 2090 N N . ARG A 1 259 ? -7.117 -22.584 -13.413 1.00 98.25 259 ARG A N 1
ATOM 2091 C CA . ARG A 1 259 ? -7.554 -21.188 -13.288 1.00 98.25 259 ARG A CA 1
ATOM 2092 C C . ARG A 1 259 ? -7.292 -20.601 -11.902 1.00 98.25 259 ARG A C 1
ATOM 2094 O O . ARG A 1 259 ? -7.010 -19.411 -11.808 1.00 98.25 259 ARG A O 1
ATOM 2101 N N . LEU A 1 260 ? -7.465 -21.387 -10.843 1.00 98.38 260 LEU A N 1
ATOM 2102 C CA . LEU A 1 260 ? -7.319 -20.923 -9.469 1.00 98.38 260 LEU A CA 1
ATOM 2103 C C . LEU A 1 260 ? -6.559 -21.968 -8.654 1.00 98.38 260 LEU A C 1
ATOM 2105 O O . LEU A 1 260 ? -6.993 -23.115 -8.602 1.00 98.38 260 LEU A O 1
ATOM 2109 N N . GLU A 1 261 ? -5.476 -21.546 -8.013 1.00 98.44 261 GLU A N 1
ATOM 2110 C CA . GLU A 1 261 ? -4.607 -22.387 -7.184 1.00 98.44 261 GLU A CA 1
ATOM 2111 C C . GLU A 1 261 ? -4.355 -21.700 -5.843 1.00 98.44 261 GLU A C 1
ATOM 2113 O O . GLU A 1 261 ? -4.007 -20.521 -5.812 1.00 98.44 261 GLU A O 1
ATOM 2118 N N . ARG A 1 262 ? -4.510 -22.426 -4.735 1.00 98.44 262 ARG A N 1
ATOM 2119 C CA . ARG A 1 262 ? -4.198 -21.919 -3.393 1.00 98.44 262 ARG A CA 1
ATOM 2120 C C . ARG A 1 262 ? -2.687 -21.881 -3.191 1.00 98.44 262 ARG A C 1
ATOM 2122 O O . ARG A 1 262 ? -2.036 -22.892 -3.422 1.00 98.44 262 ARG A O 1
ATOM 2129 N N . VAL A 1 263 ? -2.152 -20.769 -2.688 1.00 98.31 263 VAL A N 1
ATOM 2130 C CA . VAL A 1 263 ? -0.744 -20.707 -2.274 1.00 98.31 263 VAL A CA 1
ATOM 2131 C C . VAL A 1 263 ? -0.524 -21.504 -0.980 1.00 98.31 263 VAL A C 1
ATOM 2133 O O . VAL A 1 263 ? -1.231 -21.318 0.012 1.00 98.31 263 VAL A O 1
ATOM 2136 N N . ASP A 1 264 ? 0.480 -22.369 -0.973 1.00 97.56 264 ASP A N 1
ATOM 2137 C CA . ASP A 1 264 ? 0.844 -23.254 0.121 1.00 97.56 264 ASP A CA 1
ATOM 2138 C C . ASP A 1 264 ? 1.297 -22.476 1.355 1.00 97.56 264 ASP A C 1
ATOM 2140 O O . ASP A 1 264 ? 2.127 -21.566 1.291 1.00 97.56 264 ASP A O 1
ATOM 2144 N N . GLY A 1 265 ? 0.780 -22.871 2.518 1.00 96.38 265 GLY A N 1
ATOM 2145 C CA . GLY A 1 265 ? 1.053 -22.173 3.774 1.00 96.38 265 GLY A CA 1
ATOM 2146 C C . GLY A 1 265 ? 0.353 -20.816 3.887 1.00 96.38 265 GLY A C 1
ATOM 2147 O O . GLY A 1 265 ? 0.801 -19.991 4.677 1.00 96.38 265 GLY A O 1
ATOM 2148 N N . SER A 1 266 ? -0.714 -20.595 3.113 1.00 97.62 266 SER A N 1
ATOM 2149 C CA . SER A 1 266 ? -1.591 -19.426 3.216 1.00 97.62 266 SER A CA 1
ATOM 2150 C C . SER A 1 266 ? -3.068 -19.832 3.266 1.00 97.62 2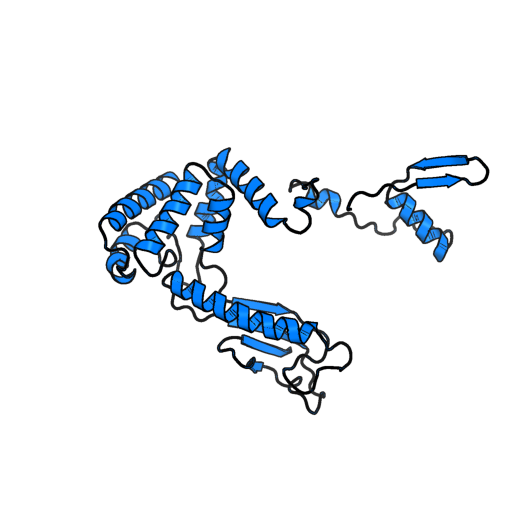66 SER A C 1
ATOM 2152 O O . SER A 1 266 ? -3.451 -20.907 2.790 1.00 97.62 266 SER A O 1
ATOM 2154 N N . GLU A 1 267 ? -3.917 -18.974 3.825 1.00 97.50 267 GLU A N 1
ATOM 2155 C CA . GLU A 1 267 ? -5.370 -19.205 3.908 1.00 97.50 267 GLU A CA 1
ATOM 2156 C C . GLU A 1 267 ? -6.176 -18.442 2.841 1.00 97.50 267 GLU A C 1
ATOM 2158 O O . GLU A 1 267 ? -7.240 -18.900 2.410 1.00 97.50 267 GLU A O 1
ATOM 2163 N N . TYR A 1 268 ? -5.661 -17.302 2.390 1.00 98.25 268 TYR A N 1
ATOM 2164 C CA . TYR A 1 268 ? -6.358 -16.262 1.634 1.00 98.25 268 TYR A CA 1
ATOM 2165 C C . TYR A 1 268 ? -5.593 -15.784 0.392 1.00 98.25 268 TYR A C 1
ATOM 2167 O O . TYR A 1 268 ? -6.024 -14.827 -0.263 1.00 98.25 268 TYR A O 1
ATOM 2175 N N . CYS A 1 269 ? -4.484 -16.438 0.045 1.00 98.62 269 CYS A N 1
ATOM 2176 C CA . CYS A 1 269 ? -3.723 -16.141 -1.163 1.00 98.62 269 CYS A CA 1
ATOM 2177 C C . CYS A 1 269 ? -4.016 -17.171 -2.256 1.00 98.62 269 CYS A C 1
ATOM 2179 O O . CYS A 1 269 ? -3.846 -18.370 -2.050 1.00 98.62 269 CYS A O 1
ATOM 2181 N N . ASP A 1 270 ? -4.401 -16.716 -3.444 1.00 98.69 270 ASP A N 1
ATOM 2182 C CA . ASP A 1 270 ? -4.582 -17.596 -4.597 1.00 98.69 270 ASP A CA 1
ATOM 2183 C C . ASP A 1 270 ? -3.862 -17.056 -5.832 1.00 98.69 270 ASP A C 1
ATOM 2185 O O . ASP A 1 270 ? -3.825 -15.851 -6.093 1.00 98.69 270 ASP A O 1
ATOM 2189 N N . ILE A 1 271 ? -3.338 -17.968 -6.640 1.00 98.75 271 ILE A N 1
ATOM 2190 C CA . ILE A 1 271 ? -2.894 -17.695 -8.000 1.00 98.75 271 ILE A CA 1
ATOM 2191 C C . ILE A 1 271 ? -4.130 -17.760 -8.894 1.00 98.75 271 ILE A C 1
ATOM 2193 O O . ILE A 1 271 ? -4.828 -18.772 -8.933 1.00 98.75 271 ILE A O 1
ATOM 2197 N N . LEU A 1 272 ? -4.406 -16.677 -9.614 1.00 98.81 272 LEU A N 1
ATOM 2198 C CA . LEU A 1 272 ? -5.503 -16.570 -10.565 1.00 98.81 272 LEU A CA 1
ATOM 2199 C C . LEU A 1 272 ? -4.933 -16.444 -11.979 1.00 98.81 272 LEU A C 1
ATOM 2201 O O . LEU A 1 272 ? -4.272 -15.464 -12.321 1.00 98.81 272 LEU A O 1
ATOM 2205 N N . ARG A 1 273 ? -5.218 -17.443 -12.811 1.00 98.56 273 ARG A N 1
ATOM 2206 C CA . ARG A 1 273 ? -4.726 -17.531 -14.186 1.00 98.56 273 ARG A CA 1
ATOM 2207 C C . ARG A 1 273 ? -5.792 -17.089 -15.180 1.00 98.56 273 ARG A C 1
ATOM 2209 O O . ARG A 1 273 ? -6.948 -17.511 -15.068 1.00 98.56 273 ARG A O 1
ATOM 2216 N N . VAL A 1 274 ? -5.399 -16.243 -16.133 1.00 97.44 274 VAL A N 1
ATOM 2217 C CA . VAL A 1 274 ? -6.267 -15.667 -17.179 1.00 97.44 274 VAL A CA 1
ATOM 2218 C C . VAL A 1 274 ? -5.705 -15.948 -18.565 1.00 97.44 274 VAL A C 1
ATOM 2220 O O . VAL A 1 274 ? -4.460 -15.933 -18.718 1.00 97.44 274 VAL A O 1
#

Radius of gyration: 26.66 Å; Cα contacts (8 Å, |Δi|>4): 339; chains: 1; bounding box: 66×57×74 Å